Protein AF-A0ABC8T0X4-F1 (afdb_monomer_lite)

pLDDT: mean 75.15, std 13.26, range [38.41, 95.69]

Organism: NCBI:txid185542

InterPro domains:
  IPR003864 CSC1/OSCA1-like, 7TM region [PF02714] (126-355)
  IPR027815 CSC1/OSCA1-like, cytosolic domain [PF14703] (16-113)
  IPR045122 Calcium permeable stress-gated cation channel 1-like [PTHR13018] (7-356)

Sequence (365 aa):
MCCFLQNDADKLYTRLVHLKSTNHTQQRFGRVGFLGLCGRKVDLVEHYGKKLEDLEDNVRLEQSSIAGKEVSAAFVSFKSRFGAAIALHFQQGVNPTEWVIEPAPEPHDVYWTFFSASFMKRWICSLVVIVACMGLTLLFFIPVVIVQGLTHLDQLEIWFPFLKGILNIAVVSQVITGYFPSLILQTFLYFVPPIMIILSSIQGYIAQSQITKSACIKVLWFTVWNIFFANVLSGSALYRVNVFLEPKKIPGVLALAVPGQASFFISYVVTSGWTSSASGLLQMGPLTCNFIKTTFSRKFDADFEVPSIPYHGEIPRILLFGLLGITYFFLAPMILPFLLVYYCLGYIVYRNQAYSYLELNWANF

Foldseek 3Di:
DVVVLVVVLVVLVVVLVVLVVPPDPVSQWFAPDDPRPDHDTDRSNVVSVVVNVVSVVVVVVVVVVCVPPDALADDDDDPDPVVLVVVQPDDPDPDNQHPNDDPDDDPVFFDPPLRRPHPVQLVVLQVVLVVVLVVLLVVLLVLLLVLLQLVVVVNVCVVCVPCVVVCVPVVSVCCVSPPVSVVVNVVSLVVQLVVLLVSLSSSRDGGSVNSLVSSLVSNLVSCCSRVPVSQLCSVQCVPCVPCVVPPVCVVVSSVVSNLVCLVVVLVCLQPVLVVVLVCLLVVVPVVVVVVVCVVSPVDDPPPPPPPDDSCSPVVSVLVVLVVVCVVCVVRPVVSVVSSVVSVVSNVVSVVVSVVVVVVVVVVVD

Radius of gyration: 26.6 Å; chains: 1; bounding box: 71×51×67 Å

Structure (mmCIF, N/CA/C/O backbone):
data_AF-A0ABC8T0X4-F1
#
_entry.id   AF-A0ABC8T0X4-F1
#
loop_
_atom_site.group_PDB
_atom_site.id
_atom_site.type_symbol
_atom_site.label_atom_id
_atom_site.label_alt_id
_atom_site.label_comp_id
_atom_site.label_asym_id
_atom_site.label_entity_id
_atom_site.label_seq_id
_atom_site.pdbx_PDB_ins_code
_atom_site.Cartn_x
_atom_site.Cartn_y
_atom_site.Cartn_z
_atom_site.occupancy
_atom_site.B_iso_or_equiv
_atom_site.auth_seq_id
_atom_site.auth_comp_id
_atom_site.auth_asym_id
_atom_site.auth_atom_id
_atom_site.pdbx_PDB_model_num
ATOM 1 N N . MET A 1 1 ? -5.734 5.689 23.468 1.00 38.41 1 MET A N 1
ATOM 2 C CA . MET A 1 1 ? -4.653 5.482 24.450 1.00 38.41 1 MET A CA 1
ATOM 3 C C . MET A 1 1 ? -4.720 4.064 25.008 1.00 38.41 1 MET A C 1
ATOM 5 O O . MET A 1 1 ? -3.774 3.324 24.786 1.00 38.41 1 MET A O 1
ATOM 9 N N . CYS A 1 2 ? -5.866 3.627 25.550 1.00 44.31 2 CYS A N 1
ATOM 10 C CA . CYS A 1 2 ? -6.054 2.275 26.107 1.00 44.31 2 CYS A CA 1
ATOM 11 C C . CYS A 1 2 ? -5.631 1.101 25.201 1.00 44.31 2 CYS A C 1
ATOM 13 O O . CYS A 1 2 ? -4.936 0.218 25.678 1.00 44.31 2 CYS A O 1
ATOM 15 N N . CYS A 1 3 ? -5.942 1.088 23.896 1.00 44.28 3 CYS A N 1
ATOM 16 C CA . CYS A 1 3 ? -5.519 -0.033 23.032 1.00 44.28 3 CYS A CA 1
ATOM 17 C C . CYS A 1 3 ? -4.009 -0.113 22.770 1.00 44.28 3 CYS A C 1
ATOM 19 O O . CYS A 1 3 ? -3.488 -1.208 22.596 1.00 44.28 3 CYS A O 1
ATOM 21 N N . PHE A 1 4 ? -3.297 1.020 22.756 1.00 51.44 4 PHE A N 1
ATOM 22 C CA . PHE A 1 4 ? -1.832 0.995 22.664 1.00 51.44 4 PHE A CA 1
ATOM 23 C C . PHE A 1 4 ? -1.228 0.424 23.949 1.00 51.44 4 PHE A C 1
ATOM 25 O O . PHE A 1 4 ? -0.343 -0.422 23.875 1.00 51.44 4 PHE A O 1
ATOM 32 N N . LEU A 1 5 ? -1.773 0.818 25.106 1.00 56.97 5 LEU A N 1
ATOM 33 C CA . LEU A 1 5 ? -1.381 0.268 26.405 1.00 56.97 5 LEU A CA 1
ATOM 34 C C . LEU A 1 5 ? -1.692 -1.233 26.494 1.00 56.97 5 LEU A C 1
ATOM 36 O O . LEU A 1 5 ? -0.880 -1.981 27.017 1.00 56.97 5 LEU A O 1
ATOM 40 N N . GLN A 1 6 ? -2.811 -1.693 25.929 1.00 60.41 6 GLN A N 1
ATOM 41 C CA . GLN A 1 6 ? -3.201 -3.105 25.945 1.00 60.41 6 GLN A CA 1
ATOM 42 C C . GLN A 1 6 ? -2.320 -3.979 25.036 1.00 60.41 6 GLN A C 1
ATOM 44 O O . GLN A 1 6 ? -1.909 -5.053 25.460 1.00 60.41 6 GLN A O 1
ATOM 49 N N . ASN A 1 7 ? -1.949 -3.506 23.840 1.00 63.12 7 ASN A N 1
ATOM 50 C CA . ASN A 1 7 ? -0.986 -4.210 22.980 1.00 63.12 7 ASN A CA 1
ATOM 51 C C . ASN A 1 7 ? 0.421 -4.262 23.595 1.00 63.12 7 ASN A C 1
ATOM 53 O O . ASN A 1 7 ? 1.115 -5.274 23.487 1.00 63.12 7 ASN A O 1
ATOM 57 N N . ASP A 1 8 ? 0.861 -3.177 24.238 1.00 65.00 8 ASP A N 1
ATOM 58 C CA . ASP A 1 8 ? 2.139 -3.169 24.951 1.00 65.00 8 ASP A CA 1
ATOM 59 C C . ASP A 1 8 ? 2.098 -4.084 26.184 1.00 65.00 8 ASP A C 1
ATOM 61 O O . ASP A 1 8 ? 3.076 -4.791 26.436 1.00 65.00 8 ASP A O 1
ATOM 65 N N . ALA A 1 9 ? 0.973 -4.133 26.908 1.00 66.50 9 ALA A N 1
ATOM 66 C CA . ALA A 1 9 ? 0.756 -5.045 28.030 1.00 66.50 9 ALA A CA 1
ATOM 67 C C . ALA A 1 9 ? 0.842 -6.508 27.589 1.00 66.50 9 ALA A C 1
ATOM 69 O O . ALA A 1 9 ? 1.569 -7.281 28.206 1.00 66.50 9 ALA A O 1
ATOM 70 N N . ASP A 1 10 ? 0.168 -6.870 26.498 1.00 69.25 10 ASP A N 1
ATOM 71 C CA . ASP A 1 10 ? 0.143 -8.237 25.975 1.00 69.25 10 ASP A CA 1
ATOM 72 C C . ASP A 1 10 ? 1.542 -8.682 25.521 1.00 69.25 10 ASP A C 1
ATOM 74 O O . ASP A 1 10 ? 2.066 -9.719 25.925 1.00 69.25 10 ASP A O 1
ATOM 78 N N . LYS A 1 11 ? 2.260 -7.807 24.809 1.00 71.94 11 LYS A N 1
ATOM 79 C CA . LYS A 1 11 ? 3.652 -8.053 24.409 1.00 71.94 11 LYS A CA 1
ATOM 80 C C . LYS A 1 11 ? 4.604 -8.206 25.600 1.00 71.94 11 LYS A C 1
ATOM 82 O O . LYS A 1 11 ? 5.565 -8.980 25.528 1.00 71.94 11 LYS A O 1
ATOM 87 N N . LEU A 1 12 ? 4.394 -7.439 26.670 1.00 72.12 12 LEU A N 1
ATOM 88 C CA . LEU A 1 12 ? 5.167 -7.545 27.910 1.00 72.12 12 LEU A CA 1
ATOM 89 C C . LEU A 1 12 ? 4.813 -8.825 28.675 1.00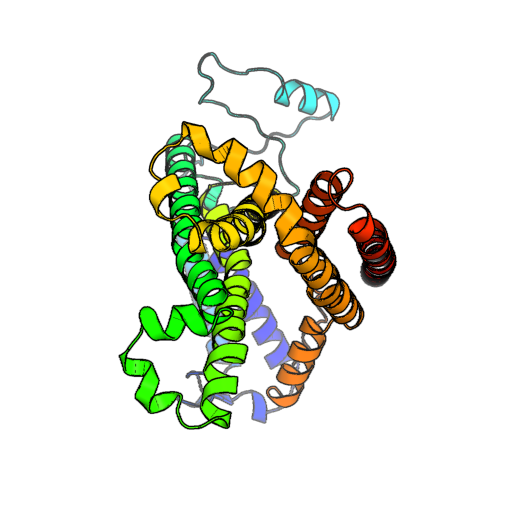 72.12 12 LEU A C 1
ATOM 91 O O . LEU A 1 12 ? 5.722 -9.505 29.152 1.00 72.12 12 LEU A O 1
ATOM 95 N N . TYR A 1 13 ? 3.532 -9.182 28.729 1.00 73.12 13 TYR A N 1
ATOM 96 C CA . TYR A 1 13 ? 3.021 -10.389 29.364 1.00 73.12 13 TYR A CA 1
ATOM 97 C C . TYR A 1 13 ? 3.567 -11.651 28.694 1.00 73.12 13 TYR A C 1
ATOM 99 O O . TYR A 1 13 ? 4.178 -12.476 29.370 1.00 73.12 13 TYR A O 1
ATOM 107 N N . THR A 1 14 ? 3.482 -11.761 27.366 1.00 72.69 14 THR A N 1
ATOM 108 C CA . THR A 1 14 ? 4.016 -12.905 26.607 1.00 72.69 14 THR A CA 1
ATOM 109 C C . THR A 1 14 ? 5.519 -13.075 26.825 1.00 72.69 14 THR A C 1
ATOM 111 O O . THR A 1 14 ? 6.011 -14.185 27.040 1.00 72.69 14 THR A O 1
ATOM 114 N N . ARG A 1 15 ? 6.273 -11.967 26.869 1.00 70.81 15 ARG A N 1
ATOM 115 C CA . ARG A 1 15 ? 7.706 -12.000 27.213 1.00 70.81 15 ARG A CA 1
ATOM 116 C C . ARG A 1 15 ? 7.953 -12.475 28.642 1.00 70.81 15 ARG A C 1
ATOM 118 O O . ARG A 1 15 ? 8.897 -13.228 28.866 1.00 70.81 15 ARG A O 1
ATOM 125 N N . LEU A 1 16 ? 7.135 -12.046 29.598 1.00 72.00 16 LEU A N 1
ATOM 126 C CA . LEU A 1 16 ? 7.251 -12.432 31.004 1.00 72.00 16 LEU A CA 1
ATOM 127 C C . LEU A 1 16 ? 6.929 -13.922 31.189 1.00 72.00 16 LEU A C 1
ATOM 129 O O . LEU A 1 16 ? 7.702 -14.635 31.828 1.00 72.00 16 LEU A O 1
ATOM 133 N N . VAL A 1 17 ? 5.853 -14.414 30.569 1.00 74.50 17 VAL A N 1
ATOM 134 C CA . VAL A 1 17 ? 5.470 -15.835 30.570 1.00 74.50 17 VAL A CA 1
ATOM 135 C C . VAL A 1 17 ? 6.587 -16.700 29.985 1.00 74.50 17 VAL A C 1
ATOM 137 O O . VAL A 1 17 ? 6.985 -17.675 30.619 1.00 74.50 17 VAL A O 1
ATOM 140 N N . HIS A 1 18 ? 7.172 -16.307 28.849 1.00 67.44 18 HIS A N 1
ATOM 141 C CA . HIS A 1 18 ? 8.290 -17.034 28.238 1.00 67.44 18 HIS A CA 1
ATOM 142 C C . HIS A 1 18 ? 9.556 -17.026 29.119 1.00 67.44 18 HIS A C 1
ATOM 144 O O . HIS A 1 18 ? 10.257 -18.035 29.242 1.00 67.44 18 HIS A O 1
ATOM 150 N N . LEU A 1 19 ? 9.878 -15.896 29.757 1.00 67.69 19 LEU A N 1
ATOM 151 C CA . LEU A 1 19 ? 11.009 -15.807 30.691 1.00 67.69 19 LEU A CA 1
ATOM 152 C C . LEU A 1 19 ? 10.791 -16.654 31.952 1.00 67.69 19 LEU A C 1
ATOM 154 O O . LEU A 1 19 ? 11.759 -17.149 32.525 1.00 67.69 19 LEU A O 1
ATOM 158 N N . LYS A 1 20 ? 9.535 -16.838 32.375 1.00 69.38 20 LYS A N 1
ATOM 159 C CA . LYS A 1 20 ? 9.161 -17.660 33.531 1.00 69.38 20 LYS A CA 1
ATOM 160 C C . LYS A 1 20 ? 9.089 -19.154 33.198 1.00 69.38 20 LYS A C 1
ATOM 162 O O . LYS A 1 20 ? 9.391 -19.966 34.066 1.00 69.38 20 LYS A O 1
ATOM 167 N N . SER A 1 21 ? 8.718 -19.524 31.968 1.00 65.31 21 SER A N 1
ATOM 168 C CA . SER A 1 21 ? 8.689 -20.923 31.512 1.00 65.31 21 SER A CA 1
ATOM 169 C C . SER A 1 21 ? 10.091 -21.474 31.225 1.00 65.31 21 SER A C 1
ATOM 171 O O . SER A 1 21 ? 10.355 -22.661 31.428 1.00 65.31 21 SER A O 1
ATOM 173 N N . THR A 1 22 ? 11.024 -20.614 30.810 1.00 59.88 22 THR A N 1
ATOM 174 C CA . THR A 1 22 ? 12.403 -21.008 30.511 1.00 59.88 22 THR A CA 1
ATOM 175 C C . THR A 1 22 ? 13.253 -20.992 31.788 1.00 59.88 22 THR A C 1
ATOM 177 O O . THR A 1 22 ? 13.888 -19.998 32.125 1.00 59.88 22 THR A O 1
ATOM 180 N N . ASN A 1 23 ? 13.290 -22.116 32.511 1.00 51.47 23 ASN A N 1
ATOM 181 C CA . ASN A 1 23 ? 13.956 -22.308 33.817 1.00 51.47 23 ASN A CA 1
ATOM 182 C C . ASN A 1 23 ? 15.506 -22.157 33.848 1.00 51.47 23 ASN A C 1
ATOM 184 O O . ASN A 1 23 ? 16.160 -22.634 34.777 1.00 51.47 23 ASN A O 1
ATOM 188 N N . HIS A 1 24 ? 16.141 -21.497 32.873 1.00 54.81 24 HIS A N 1
ATOM 189 C CA . HIS A 1 24 ? 17.593 -21.287 32.870 1.00 54.81 24 HIS A CA 1
ATOM 190 C C . HIS A 1 24 ? 17.987 -19.967 33.558 1.00 54.81 24 HIS A C 1
ATOM 192 O O . HIS A 1 24 ? 17.766 -18.872 33.042 1.00 54.81 24 HIS A O 1
ATOM 198 N N . THR A 1 25 ? 18.695 -20.073 34.689 1.00 53.38 25 THR A N 1
ATOM 199 C CA . THR A 1 25 ? 19.270 -18.965 35.488 1.00 53.38 25 THR A CA 1
ATOM 200 C C . THR A 1 25 ? 20.110 -17.963 34.685 1.00 53.38 25 THR A C 1
ATOM 202 O O . THR A 1 25 ? 20.260 -16.814 35.099 1.00 53.38 25 THR A O 1
ATOM 205 N N . GLN A 1 26 ? 20.632 -18.361 33.522 1.00 54.56 26 GLN A N 1
ATOM 206 C CA . GLN A 1 26 ? 21.469 -17.522 32.664 1.00 54.56 26 GLN A CA 1
ATOM 207 C C . GLN A 1 26 ? 20.673 -16.511 31.814 1.00 54.56 26 GLN A C 1
ATOM 209 O O . GLN A 1 26 ? 21.222 -15.468 31.471 1.00 54.56 26 GLN A O 1
ATOM 214 N N . GLN A 1 27 ? 19.391 -16.771 31.517 1.00 57.16 27 GLN A N 1
ATOM 215 C CA . GLN A 1 27 ? 18.511 -15.853 30.766 1.00 57.16 27 GLN A CA 1
ATOM 216 C C . GLN A 1 27 ? 17.757 -14.855 31.657 1.00 57.16 27 GLN A C 1
ATOM 218 O O . GLN A 1 27 ? 17.251 -13.852 31.162 1.00 57.16 27 GLN A O 1
ATOM 223 N N . ARG A 1 28 ? 17.718 -15.094 32.972 1.00 59.91 28 ARG A N 1
ATOM 224 C CA . ARG A 1 28 ? 17.009 -14.250 33.946 1.00 59.91 28 ARG A CA 1
ATOM 225 C C . ARG A 1 28 ? 17.619 -12.850 34.093 1.00 59.91 28 ARG A C 1
ATOM 227 O O . ARG A 1 28 ? 16.914 -11.891 34.389 1.00 59.91 28 ARG A O 1
ATOM 234 N N . PHE A 1 29 ? 18.920 -12.717 33.833 1.00 61.31 29 PHE A N 1
ATOM 235 C CA . PHE A 1 29 ? 19.645 -11.455 33.959 1.00 61.31 29 PHE A CA 1
ATOM 236 C C . PHE A 1 29 ? 20.069 -10.903 32.594 1.00 61.31 29 PHE A C 1
ATOM 238 O O . PHE A 1 29 ? 20.982 -11.436 31.962 1.00 61.31 29 PHE A O 1
ATOM 245 N N . GLY A 1 30 ? 19.464 -9.790 32.179 1.00 64.25 30 GLY A N 1
ATOM 246 C CA . GLY A 1 30 ? 19.754 -9.098 30.918 1.00 64.25 30 GLY A CA 1
ATOM 247 C C . GLY A 1 30 ? 20.186 -7.648 31.127 1.00 64.25 30 GLY A C 1
ATOM 248 O O . GLY A 1 30 ? 20.098 -7.114 32.233 1.00 64.25 30 GLY A O 1
ATOM 249 N N . ARG A 1 31 ? 20.681 -6.997 30.069 1.00 67.94 31 ARG A N 1
ATOM 250 C CA . ARG A 1 31 ? 20.988 -5.557 30.076 1.00 67.94 31 ARG A CA 1
ATOM 251 C C . ARG A 1 31 ? 19.887 -4.783 29.350 1.00 67.94 31 ARG A C 1
ATOM 253 O O . ARG A 1 31 ? 19.405 -5.231 28.318 1.00 67.94 31 ARG A O 1
ATOM 260 N N . VAL A 1 32 ? 19.506 -3.623 29.884 1.00 61.72 32 VAL A N 1
ATOM 261 C CA . VAL A 1 32 ? 18.318 -2.853 29.438 1.00 61.72 32 VAL A CA 1
ATOM 262 C C . VAL A 1 32 ? 18.576 -1.955 28.212 1.00 61.72 32 VAL A C 1
ATOM 264 O O . VAL A 1 32 ? 17.651 -1.353 27.678 1.00 61.72 32 VAL A O 1
ATOM 267 N N . GLY A 1 33 ? 19.820 -1.807 27.756 1.00 58.41 33 GLY A N 1
ATOM 268 C CA . GLY A 1 33 ? 20.164 -0.903 26.652 1.00 58.41 33 GLY A CA 1
ATOM 269 C C . GLY A 1 33 ? 19.933 -1.484 25.257 1.00 58.41 33 GLY A C 1
ATOM 270 O O . GLY A 1 33 ? 19.384 -2.571 25.079 1.00 58.41 33 GLY A O 1
ATOM 271 N N . PHE A 1 34 ? 20.371 -0.729 24.246 1.00 40.53 34 PHE A N 1
ATOM 272 C CA . PHE A 1 34 ? 20.155 -1.024 22.827 1.00 40.53 34 PHE A CA 1
ATOM 273 C C . PHE A 1 34 ? 20.571 -2.463 22.467 1.00 40.53 34 PHE A C 1
ATOM 275 O O . PHE A 1 34 ? 21.710 -2.867 22.717 1.00 40.53 34 PHE A O 1
ATOM 282 N N . LEU A 1 35 ? 19.621 -3.243 21.932 1.00 51.97 35 LEU A N 1
ATOM 283 C CA . LEU A 1 35 ? 19.768 -4.668 21.584 1.00 51.97 35 LEU A CA 1
ATOM 284 C C . LEU A 1 35 ? 20.273 -5.595 22.717 1.00 51.97 35 LEU A C 1
ATOM 286 O O . LEU A 1 35 ? 20.768 -6.684 22.446 1.00 51.97 35 LEU A O 1
ATOM 290 N N . GLY A 1 36 ? 20.157 -5.199 23.989 1.00 56.00 36 GLY A N 1
ATOM 291 C CA . GLY A 1 36 ? 20.625 -6.009 25.123 1.00 56.00 36 GLY A CA 1
ATOM 292 C C . GLY A 1 36 ? 22.149 -6.023 25.316 1.00 56.00 36 GLY A C 1
ATOM 293 O O . GLY A 1 36 ? 22.659 -6.772 26.148 1.00 56.00 36 GLY A O 1
ATOM 294 N N . LEU A 1 37 ? 22.888 -5.186 24.578 1.00 53.16 37 LEU A N 1
ATOM 295 C CA . LEU A 1 37 ? 24.357 -5.156 24.588 1.00 53.16 37 LEU A CA 1
ATOM 296 C C . LEU A 1 37 ? 24.929 -4.164 25.617 1.00 53.16 37 LEU A C 1
ATOM 298 O O . LEU A 1 37 ? 25.998 -4.390 26.192 1.00 53.16 37 LEU A O 1
ATOM 302 N N . CYS A 1 38 ? 24.201 -3.087 25.917 1.00 50.41 38 CYS A N 1
ATOM 303 C CA . CYS A 1 38 ? 24.664 -2.003 26.787 1.00 50.41 38 CYS A CA 1
ATOM 304 C C . CYS A 1 38 ? 23.743 -1.815 28.007 1.00 50.41 38 CYS A C 1
ATOM 306 O O . CYS A 1 38 ? 22.564 -2.136 27.935 1.00 50.41 38 CYS A O 1
ATOM 308 N N . GLY A 1 39 ? 24.249 -1.306 29.135 1.00 65.94 39 GLY A N 1
ATOM 309 C CA . GLY A 1 39 ? 23.437 -0.957 30.317 1.00 65.94 39 GLY A CA 1
ATOM 310 C C . GLY A 1 39 ? 23.568 -1.881 31.538 1.00 65.94 39 GLY A C 1
ATOM 311 O O . GLY A 1 39 ? 24.311 -2.865 31.528 1.00 65.94 39 GLY A O 1
ATOM 312 N N . ARG A 1 40 ? 22.857 -1.530 32.623 1.00 66.06 40 ARG A N 1
ATOM 313 C CA . ARG A 1 40 ? 22.872 -2.276 33.897 1.00 66.06 40 ARG A CA 1
ATOM 314 C C . ARG A 1 40 ? 22.272 -3.668 33.720 1.00 66.06 40 ARG A C 1
ATOM 316 O O . ARG A 1 40 ? 21.256 -3.822 33.047 1.00 66.06 40 ARG A O 1
ATOM 323 N N . LYS A 1 41 ? 22.907 -4.659 34.349 1.00 66.25 41 LYS A N 1
ATOM 324 C CA . LYS A 1 41 ? 22.399 -6.028 34.444 1.00 66.25 41 LYS A CA 1
ATOM 325 C C . LYS A 1 41 ? 21.266 -6.031 35.473 1.00 66.25 41 LYS A C 1
ATOM 327 O O . LYS A 1 41 ? 21.515 -5.716 36.632 1.00 66.25 41 LYS A O 1
ATOM 332 N N . VAL A 1 42 ? 20.047 -6.316 35.038 1.00 75.25 42 VAL A N 1
ATOM 333 C CA . VAL A 1 42 ? 18.847 -6.346 35.887 1.00 75.25 42 VAL A CA 1
ATOM 334 C C . VAL A 1 42 ? 18.161 -7.700 35.755 1.00 75.25 42 VAL A C 1
ATOM 336 O O . VAL A 1 42 ? 18.318 -8.367 34.727 1.00 75.25 42 VAL A O 1
ATOM 339 N N . ASP A 1 43 ? 17.426 -8.113 36.789 1.00 79.25 43 ASP A N 1
ATOM 340 C CA . ASP A 1 43 ? 16.490 -9.231 36.651 1.00 79.25 43 ASP A CA 1
ATOM 341 C C . ASP A 1 43 ? 15.374 -8.782 35.696 1.00 79.25 43 ASP A C 1
ATOM 343 O O . ASP A 1 43 ? 14.651 -7.818 35.959 1.00 79.25 43 ASP A O 1
ATOM 347 N N . LEU A 1 44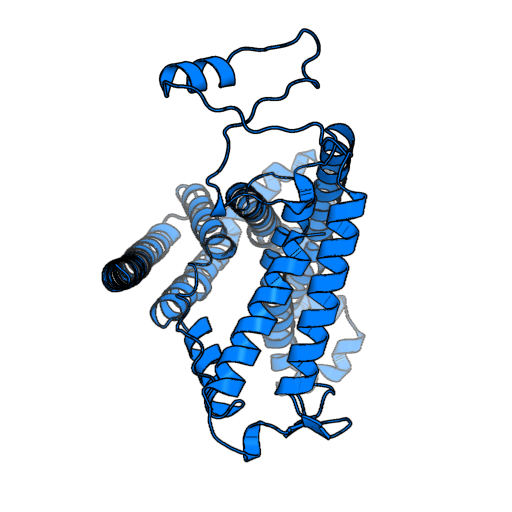 ? 15.296 -9.434 34.536 1.00 72.94 44 LEU A N 1
ATOM 348 C CA . LEU A 1 44 ? 14.322 -9.104 33.502 1.00 72.94 44 LEU A CA 1
ATOM 349 C C . LEU A 1 44 ? 12.899 -9.414 33.969 1.00 72.94 44 LEU A C 1
ATOM 351 O O . LEU A 1 44 ? 11.981 -8.692 33.592 1.00 72.94 44 LEU A O 1
ATOM 355 N N . VAL A 1 45 ? 12.712 -10.444 34.800 1.00 77.25 45 VAL A N 1
ATOM 356 C CA . VAL A 1 45 ? 11.388 -10.836 35.301 1.00 77.25 45 VAL A CA 1
ATOM 357 C C . VAL A 1 45 ? 10.838 -9.752 36.217 1.00 77.25 45 VAL A C 1
ATOM 359 O O . VAL A 1 45 ? 9.691 -9.347 36.068 1.00 77.25 45 VAL A O 1
ATOM 362 N N . GLU A 1 46 ? 11.671 -9.230 37.114 1.00 81.38 46 GLU A N 1
ATOM 363 C CA . GLU A 1 46 ? 11.269 -8.172 38.039 1.00 81.38 46 GLU A CA 1
ATOM 364 C C . GLU A 1 46 ? 11.120 -6.822 37.330 1.00 81.38 46 GLU A C 1
ATOM 366 O O . GLU A 1 46 ? 10.176 -6.083 37.594 1.00 81.38 46 GLU A O 1
ATOM 371 N N . HIS A 1 47 ? 11.983 -6.521 36.352 1.00 80.94 47 HIS A N 1
ATOM 372 C CA . HIS A 1 47 ? 11.850 -5.310 35.543 1.00 80.94 47 HIS A CA 1
ATOM 373 C C . HIS A 1 47 ? 10.568 -5.303 34.697 1.00 80.94 47 HIS A C 1
ATOM 375 O O . HIS A 1 47 ? 9.865 -4.293 34.665 1.00 80.94 47 HIS A O 1
ATOM 381 N N . TYR A 1 48 ? 10.255 -6.410 34.014 1.00 78.94 48 TYR A N 1
ATOM 382 C CA . TYR A 1 48 ? 9.023 -6.524 33.232 1.00 78.94 48 TYR A CA 1
ATOM 383 C C . TYR A 1 48 ? 7.785 -6.632 34.122 1.00 78.94 48 TYR A C 1
ATOM 385 O O . TYR A 1 48 ? 6.774 -6.030 33.780 1.00 78.94 48 TYR A O 1
ATOM 393 N N . GLY A 1 49 ? 7.873 -7.322 35.265 1.00 81.94 49 GLY A N 1
ATOM 394 C CA . GLY A 1 49 ? 6.803 -7.384 36.261 1.00 81.94 49 GLY A CA 1
ATOM 395 C C . GLY A 1 49 ? 6.450 -6.002 36.804 1.00 81.94 49 GLY A C 1
ATOM 396 O O . GLY A 1 49 ? 5.298 -5.596 36.721 1.00 81.94 49 GLY A O 1
ATOM 397 N N . LYS A 1 50 ? 7.453 -5.226 37.228 1.00 86.06 50 LYS A N 1
ATOM 398 C CA . LYS A 1 50 ? 7.249 -3.848 37.687 1.00 86.06 50 LYS A CA 1
ATOM 399 C C . LYS A 1 50 ? 6.677 -2.947 36.594 1.00 86.06 50 LYS A C 1
ATOM 401 O O . LYS A 1 50 ? 5.777 -2.162 36.848 1.00 86.06 50 LYS A O 1
ATOM 406 N N . LYS A 1 51 ? 7.164 -3.076 35.357 1.00 84.06 51 LYS A N 1
ATOM 407 C CA . LYS A 1 51 ? 6.637 -2.298 34.228 1.00 84.06 51 LYS A CA 1
ATOM 408 C C . LYS A 1 51 ? 5.185 -2.660 33.896 1.00 84.06 51 LYS A C 1
ATOM 410 O O . LYS A 1 51 ? 4.461 -1.807 33.394 1.00 84.06 51 LYS A O 1
ATOM 415 N N . LEU A 1 52 ? 4.783 -3.910 34.131 1.00 84.00 52 LEU A N 1
ATOM 416 C CA . LEU A 1 52 ? 3.404 -4.362 33.969 1.00 84.00 52 LEU A CA 1
ATOM 417 C C . LEU A 1 52 ? 2.507 -3.804 35.081 1.00 84.00 52 LEU A C 1
ATOM 419 O O . LEU A 1 52 ? 1.419 -3.333 34.780 1.00 84.00 52 LEU A O 1
ATOM 423 N N . GLU A 1 53 ? 2.989 -3.785 36.324 1.00 86.50 53 GLU A N 1
ATOM 424 C CA . GLU A 1 53 ? 2.300 -3.177 37.471 1.00 86.50 53 GLU A CA 1
ATOM 425 C C . GLU A 1 53 ? 2.128 -1.659 37.284 1.00 86.50 53 GLU A C 1
ATOM 427 O O . GLU A 1 53 ? 1.010 -1.155 37.350 1.00 86.50 53 GLU A O 1
ATOM 432 N N . ASP A 1 54 ? 3.193 -0.946 36.890 1.00 87.25 54 ASP A N 1
ATOM 433 C CA . ASP A 1 54 ? 3.136 0.481 36.538 1.00 87.25 54 ASP A CA 1
ATOM 434 C C . ASP A 1 54 ? 2.106 0.746 35.415 1.00 87.25 54 ASP A C 1
ATOM 436 O O . ASP A 1 54 ? 1.456 1.794 35.365 1.00 87.25 54 ASP A O 1
ATOM 440 N N . LEU A 1 55 ? 1.967 -0.186 34.466 1.00 83.62 55 LEU A N 1
ATOM 441 C CA . LEU A 1 55 ? 1.015 -0.083 33.362 1.00 83.62 55 LEU A CA 1
ATOM 442 C C . LEU A 1 55 ? -0.424 -0.342 33.827 1.00 83.62 55 LEU A C 1
ATOM 444 O O . LEU A 1 55 ? -1.329 0.381 33.411 1.00 83.62 55 LEU A O 1
ATOM 448 N N . GLU A 1 56 ? -0.634 -1.332 34.695 1.00 85.50 56 GLU A N 1
ATOM 449 C CA . GLU A 1 56 ? -1.928 -1.634 35.311 1.00 85.50 56 GLU A CA 1
ATOM 450 C C . GLU A 1 56 ? -2.431 -0.451 36.143 1.00 85.50 56 GLU A C 1
ATOM 452 O O . GLU A 1 56 ? -3.572 -0.016 35.969 1.00 85.50 56 GLU A O 1
ATOM 457 N N . ASP A 1 57 ? -1.568 0.137 36.971 1.00 86.69 57 ASP A N 1
ATOM 458 C CA . ASP A 1 57 ? -1.901 1.310 37.777 1.00 86.69 57 ASP A CA 1
ATOM 459 C C . ASP A 1 57 ? -2.282 2.509 36.902 1.00 86.69 57 ASP A C 1
ATOM 461 O O . ASP A 1 57 ? -3.301 3.161 37.148 1.00 86.69 57 ASP A O 1
ATOM 465 N N . ASN A 1 58 ? -1.540 2.761 35.819 1.00 85.56 58 ASN A N 1
ATOM 466 C CA . ASN A 1 58 ? -1.899 3.798 34.848 1.00 85.56 58 ASN A CA 1
ATOM 467 C C . ASN A 1 58 ? -3.272 3.543 34.203 1.00 85.56 58 ASN A C 1
ATOM 469 O O . ASN A 1 58 ? -4.052 4.481 34.033 1.00 85.56 58 ASN A O 1
ATOM 473 N N . VAL A 1 59 ? -3.601 2.289 33.872 1.00 82.12 59 VAL A N 1
ATOM 474 C CA . VAL A 1 59 ? -4.915 1.931 33.314 1.00 82.12 59 VAL A CA 1
ATOM 475 C C . VAL A 1 59 ? -6.031 2.151 34.336 1.00 82.12 59 VAL A C 1
ATOM 477 O O . VAL A 1 59 ? -7.069 2.707 33.976 1.00 82.12 59 VAL A O 1
ATOM 480 N N . ARG A 1 60 ? -5.832 1.777 35.606 1.00 82.31 60 ARG A N 1
ATOM 481 C CA . ARG A 1 60 ? -6.820 1.999 36.680 1.00 82.31 60 ARG A CA 1
ATOM 482 C C . ARG A 1 60 ? -7.051 3.490 36.928 1.00 82.31 60 ARG A C 1
ATOM 484 O O . ARG A 1 60 ? -8.199 3.917 37.076 1.00 82.31 60 ARG A O 1
ATOM 491 N N . LEU A 1 61 ? -5.983 4.291 36.910 1.00 83.19 61 LEU A N 1
ATOM 492 C CA . LEU A 1 61 ? -6.065 5.749 37.009 1.00 83.19 61 LEU A CA 1
ATOM 493 C C . LEU A 1 61 ? -6.849 6.343 35.831 1.00 83.19 61 LEU A C 1
ATOM 495 O O . LEU A 1 61 ? -7.799 7.096 36.057 1.00 83.19 61 LEU A O 1
ATOM 499 N N . GLU A 1 62 ? -6.535 5.963 34.588 1.00 79.69 62 GLU A N 1
ATOM 500 C CA . GLU A 1 62 ? -7.292 6.432 33.419 1.00 79.69 62 GLU A CA 1
ATOM 501 C C . GLU A 1 62 ? -8.759 5.982 33.458 1.00 79.69 62 GLU A C 1
ATOM 503 O O . GLU A 1 62 ? -9.642 6.795 33.201 1.00 79.69 62 GLU A O 1
ATOM 508 N N . GLN A 1 63 ? -9.058 4.738 33.846 1.00 78.06 63 GLN A N 1
ATOM 509 C CA . GLN A 1 63 ? -10.436 4.247 33.982 1.00 78.06 63 GLN A CA 1
ATOM 510 C C . GLN A 1 63 ? -11.247 5.068 34.990 1.00 78.06 63 GLN A C 1
ATOM 512 O O . GLN A 1 63 ? -12.386 5.434 34.702 1.00 78.06 63 GLN A O 1
ATOM 517 N N . SER A 1 64 ? -10.652 5.415 36.135 1.00 77.81 64 SER A N 1
ATOM 518 C CA . SER A 1 64 ? -11.307 6.268 37.135 1.00 77.81 64 SER A CA 1
ATOM 519 C C . SER A 1 64 ? -11.524 7.707 36.643 1.00 77.81 64 SER A C 1
ATOM 521 O O . SER A 1 64 ? -12.528 8.325 36.983 1.00 77.81 64 SER A O 1
ATOM 523 N N . SER A 1 65 ? -10.636 8.220 35.783 1.00 74.38 65 SER A N 1
ATOM 524 C CA . SER A 1 65 ? -10.769 9.536 35.140 1.00 74.38 65 SER A CA 1
ATOM 525 C C . SER A 1 65 ? -11.780 9.550 33.981 1.00 74.38 65 SER A C 1
ATOM 527 O O . SER A 1 65 ? -12.357 10.593 33.662 1.00 74.38 65 SER A O 1
ATOM 529 N N . ILE A 1 66 ? -11.985 8.404 33.326 1.00 69.81 66 ILE A N 1
ATOM 530 C CA . ILE A 1 66 ? -12.892 8.236 32.180 1.00 69.81 66 ILE A CA 1
ATOM 531 C C . ILE A 1 66 ? -14.327 7.931 32.631 1.00 69.81 66 ILE A C 1
ATOM 533 O O . ILE A 1 66 ? -15.252 8.149 31.848 1.00 69.81 66 ILE A O 1
ATOM 537 N N . ALA A 1 67 ? -14.539 7.493 33.877 1.00 60.06 67 ALA A N 1
ATOM 538 C CA . ALA A 1 67 ? -15.860 7.305 34.473 1.00 60.06 67 ALA A CA 1
ATOM 539 C C . ALA A 1 67 ? -16.661 8.628 34.461 1.00 60.06 67 ALA A C 1
ATOM 541 O O . ALA A 1 67 ? -16.566 9.443 35.373 1.00 60.06 67 ALA A O 1
ATOM 542 N N . GLY A 1 68 ? -17.414 8.864 33.381 1.00 60.41 68 GLY A N 1
ATOM 543 C CA . GLY A 1 68 ? -18.200 10.081 33.141 1.00 60.41 68 GLY A CA 1
ATOM 544 C C . GLY A 1 68 ? -17.952 10.782 31.796 1.00 60.41 68 GLY A C 1
ATOM 545 O O . GLY A 1 68 ? -18.696 11.696 31.454 1.00 60.41 68 GLY A O 1
ATOM 546 N N . LYS A 1 69 ? -16.948 10.380 31.003 1.00 71.94 69 LYS A N 1
ATOM 547 C CA . LYS A 1 69 ? -16.748 10.901 29.638 1.00 71.94 69 LYS A CA 1
ATOM 548 C C . LYS A 1 69 ? -17.466 10.017 28.624 1.00 71.94 69 LYS A C 1
ATOM 550 O O . LYS A 1 69 ? -16.927 9.009 28.174 1.00 71.94 69 LYS A O 1
ATOM 555 N N . GLU A 1 70 ? -18.678 10.412 28.254 1.00 73.75 70 GLU A N 1
ATOM 556 C CA . GLU A 1 70 ? -19.426 9.760 27.181 1.00 73.75 70 GLU A CA 1
ATOM 557 C C . GLU A 1 70 ? -18.809 10.087 25.817 1.00 73.75 70 GLU A C 1
ATOM 559 O O . GLU A 1 70 ? -18.496 11.237 25.499 1.00 73.75 70 GLU A O 1
ATOM 564 N N . VAL A 1 71 ? -18.609 9.054 25.001 1.00 76.50 71 VAL A N 1
ATOM 565 C CA . VAL A 1 71 ? -18.141 9.201 23.623 1.00 76.50 71 VAL A CA 1
ATOM 566 C C . VAL A 1 71 ? -19.359 9.333 22.715 1.00 76.50 71 VAL A C 1
ATOM 568 O O . VAL A 1 71 ? -20.300 8.555 22.826 1.00 76.50 71 VAL A O 1
ATOM 571 N N . SER A 1 72 ? -19.329 10.275 21.770 1.00 78.62 72 SER A N 1
ATOM 572 C CA . SER A 1 72 ? -20.399 10.503 20.783 1.00 78.62 72 SER A CA 1
ATOM 573 C C . SER A 1 72 ? -20.461 9.426 19.679 1.00 78.62 72 SER A C 1
ATOM 575 O O . SER A 1 72 ? -20.647 9.745 18.507 1.00 78.62 72 SER A O 1
ATOM 577 N N . ALA A 1 73 ? -20.242 8.157 20.028 1.00 84.50 73 ALA A N 1
ATOM 578 C CA . ALA A 1 73 ? -20.307 7.003 19.137 1.00 84.50 73 ALA A CA 1
ATOM 579 C C . ALA A 1 73 ? -20.754 5.767 19.932 1.00 84.50 73 ALA A C 1
ATOM 581 O O . ALA A 1 73 ? -20.284 5.545 21.047 1.00 84.50 73 ALA A O 1
ATOM 582 N N . ALA A 1 74 ? -21.637 4.955 19.351 1.00 87.62 74 ALA A N 1
ATOM 583 C CA . ALA A 1 74 ? -22.186 3.766 19.994 1.00 87.62 74 ALA A CA 1
ATOM 584 C C . ALA A 1 74 ? -22.404 2.638 18.980 1.00 87.62 74 ALA A C 1
ATOM 586 O O . ALA A 1 74 ? -22.656 2.884 17.800 1.00 87.62 74 ALA A O 1
ATOM 587 N N . PHE A 1 75 ? -22.347 1.397 19.460 1.00 90.44 75 PHE A N 1
ATOM 588 C CA . PHE A 1 75 ? -22.751 0.231 18.684 1.00 90.44 75 PHE A CA 1
ATOM 589 C C . PHE A 1 75 ? -24.233 -0.049 18.911 1.00 90.44 75 PHE A C 1
ATOM 591 O O . PHE A 1 75 ? -24.690 -0.138 20.050 1.00 90.44 75 PHE A O 1
ATOM 598 N N . VAL A 1 76 ? -24.980 -0.218 17.822 1.00 91.12 76 VAL A N 1
ATOM 599 C CA . VAL A 1 76 ? -26.411 -0.528 17.860 1.00 91.12 76 VAL A CA 1
ATOM 600 C C . VAL A 1 76 ? -26.619 -1.932 17.311 1.00 91.12 76 VAL A C 1
ATOM 602 O O . VAL A 1 76 ? -26.173 -2.250 16.211 1.00 91.12 76 VAL A O 1
ATOM 605 N N . SER A 1 77 ? -27.296 -2.778 18.083 1.00 92.62 77 SER A N 1
ATOM 606 C CA . SER A 1 77 ? -27.628 -4.147 17.686 1.00 92.62 77 SER A CA 1
ATOM 607 C C . SER A 1 77 ? -29.126 -4.286 17.446 1.00 92.62 77 SER A C 1
ATOM 609 O O . SER A 1 77 ? -29.942 -3.790 18.221 1.00 92.62 77 SER A O 1
ATOM 611 N N . PHE A 1 78 ? -29.490 -5.001 16.384 1.00 92.94 78 PHE A N 1
ATOM 612 C CA . PHE A 1 78 ? -30.879 -5.279 16.023 1.00 92.94 78 PHE A CA 1
ATOM 613 C C . PHE A 1 78 ? -31.177 -6.768 16.182 1.00 92.94 78 PHE A C 1
ATOM 615 O O . PHE A 1 78 ? -30.312 -7.612 15.962 1.00 92.94 78 PHE A O 1
ATOM 622 N N . LYS A 1 79 ? -32.434 -7.106 16.491 1.00 95.56 79 LYS A N 1
ATOM 623 C CA . LYS A 1 79 ? -32.881 -8.508 16.585 1.00 95.56 79 LYS A CA 1
ATOM 624 C C . LYS A 1 79 ? -32.819 -9.253 15.244 1.00 95.56 79 LYS A C 1
ATOM 626 O O . LYS A 1 79 ? -32.700 -10.471 15.232 1.00 95.56 79 LYS A O 1
ATOM 631 N N . SER A 1 80 ? -32.931 -8.539 14.121 1.00 95.69 80 SER A N 1
ATOM 632 C CA . SER A 1 80 ? -32.928 -9.107 12.768 1.00 95.69 80 SER A CA 1
ATOM 633 C C . SER A 1 80 ? -31.912 -8.399 11.875 1.00 95.69 80 SER A C 1
ATOM 635 O O . SER A 1 80 ? -31.802 -7.172 11.908 1.00 95.69 80 SER A O 1
ATOM 637 N N . ARG A 1 81 ? -31.229 -9.173 11.016 1.00 93.56 81 ARG A N 1
ATOM 638 C CA . ARG A 1 81 ? -30.300 -8.661 9.991 1.00 93.56 81 ARG A CA 1
ATOM 639 C C . ARG A 1 81 ? -30.988 -7.701 9.021 1.00 93.56 81 ARG A C 1
ATOM 641 O O . ARG A 1 81 ? -30.396 -6.706 8.621 1.00 93.56 81 ARG A O 1
ATOM 648 N N . PHE A 1 82 ? -32.248 -7.976 8.687 1.00 93.44 82 PHE A N 1
ATOM 649 C CA . PHE A 1 82 ? -33.041 -7.120 7.807 1.00 93.44 82 PHE A CA 1
ATOM 650 C C . PHE A 1 82 ? -33.302 -5.746 8.439 1.00 93.44 82 PHE A C 1
ATOM 652 O O . PHE A 1 82 ? -33.157 -4.726 7.775 1.00 93.44 82 PHE A O 1
ATOM 659 N N . GLY A 1 83 ? -33.595 -5.708 9.745 1.00 92.75 83 GLY A N 1
ATOM 660 C CA . GLY A 1 83 ? -33.779 -4.453 10.481 1.00 92.75 83 GLY A CA 1
ATOM 661 C C . GLY A 1 83 ? -32.507 -3.602 10.525 1.00 92.75 83 GLY A C 1
ATOM 662 O O . GLY A 1 83 ? -32.576 -2.395 10.316 1.00 92.75 83 GLY A O 1
ATOM 663 N N . ALA A 1 84 ? -31.345 -4.236 10.710 1.00 92.19 84 ALA A N 1
ATOM 664 C CA . ALA A 1 84 ? -30.056 -3.547 10.653 1.00 92.19 84 ALA A CA 1
ATOM 665 C C . ALA A 1 84 ? -29.757 -2.982 9.253 1.00 92.19 84 ALA A C 1
ATOM 667 O O . ALA A 1 84 ? -29.323 -1.840 9.132 1.00 92.19 84 ALA A O 1
ATOM 668 N N . ALA A 1 85 ? -30.026 -3.756 8.195 1.00 91.44 85 ALA A N 1
ATOM 669 C CA . ALA A 1 85 ? -29.825 -3.313 6.816 1.00 91.44 85 ALA A CA 1
ATOM 670 C C . ALA A 1 85 ? -30.715 -2.112 6.461 1.00 91.44 85 ALA A C 1
ATOM 672 O O . ALA A 1 85 ? -30.249 -1.166 5.836 1.00 91.44 85 ALA A O 1
ATOM 673 N N . ILE A 1 86 ? -31.973 -2.115 6.910 1.00 92.00 86 ILE A N 1
ATOM 674 C CA . ILE A 1 86 ? -32.873 -0.966 6.771 1.00 92.00 86 ILE A CA 1
ATOM 675 C C . ILE A 1 86 ? -32.277 0.255 7.479 1.00 92.00 86 ILE A C 1
ATOM 677 O O . ILE A 1 86 ? -32.106 1.294 6.850 1.00 92.00 86 ILE A O 1
ATOM 681 N N . ALA A 1 87 ? -31.904 0.128 8.754 1.00 89.75 87 ALA A N 1
ATOM 682 C CA . ALA A 1 87 ? -31.371 1.249 9.528 1.00 89.75 87 ALA A CA 1
ATOM 683 C C . ALA A 1 87 ? -30.109 1.875 8.906 1.00 89.75 87 ALA A C 1
ATOM 685 O O . ALA A 1 87 ? -29.928 3.081 8.997 1.00 89.75 87 ALA A O 1
ATOM 686 N N . LEU A 1 88 ? -29.268 1.084 8.230 1.00 88.44 88 LEU A N 1
ATOM 687 C CA . LEU A 1 88 ? -28.078 1.577 7.526 1.00 88.44 88 LEU A CA 1
ATOM 688 C C . LEU A 1 88 ? -28.394 2.444 6.300 1.00 88.44 88 LEU A C 1
ATOM 690 O O . LEU A 1 88 ? -27.587 3.290 5.925 1.00 88.44 88 LEU A O 1
ATOM 694 N N . HIS A 1 89 ? -29.532 2.212 5.646 1.00 85.75 89 HIS A N 1
ATOM 695 C CA . HIS A 1 89 ? -29.894 2.897 4.405 1.00 85.75 89 HIS A CA 1
ATOM 696 C C . HIS A 1 89 ? -30.858 4.071 4.609 1.00 85.75 89 HIS A C 1
ATOM 698 O O . HIS A 1 89 ? -31.019 4.885 3.700 1.00 85.75 89 HIS A O 1
ATOM 704 N N . PHE A 1 90 ? -31.490 4.182 5.778 1.00 84.88 90 PHE A N 1
ATOM 705 C CA . PHE A 1 90 ? -32.377 5.294 6.100 1.00 84.88 90 PHE A CA 1
ATOM 706 C C . PHE A 1 90 ? -31.606 6.484 6.680 1.00 84.88 90 PHE A C 1
ATOM 708 O O . PHE A 1 90 ? -30.808 6.348 7.604 1.00 84.88 90 PHE A O 1
ATOM 715 N N . GLN A 1 91 ? -31.881 7.681 6.158 1.00 78.25 91 GLN A N 1
ATOM 716 C CA . GLN A 1 91 ? -31.358 8.919 6.724 1.00 78.25 91 GLN A CA 1
ATOM 717 C C . GLN A 1 91 ? -32.113 9.246 8.020 1.00 78.25 91 GLN A C 1
ATOM 719 O O . GLN A 1 91 ? -33.305 9.543 7.994 1.00 78.25 91 GLN A O 1
ATOM 724 N N . GLN A 1 92 ? -31.410 9.187 9.152 1.00 77.25 92 GLN A N 1
ATOM 725 C CA . GLN A 1 92 ? -32.018 9.317 10.479 1.00 77.25 92 GLN A CA 1
ATOM 726 C C . GLN A 1 92 ? -32.301 10.775 10.890 1.00 77.25 92 GLN A C 1
ATOM 728 O O . GLN A 1 92 ? -33.155 11.015 11.741 1.00 77.25 92 GLN A O 1
ATOM 733 N N . GLY A 1 93 ? -31.596 11.752 10.305 1.00 78.25 93 GLY A N 1
ATOM 734 C CA . GLY A 1 93 ? -31.670 13.160 10.703 1.00 78.25 93 GLY A CA 1
ATOM 735 C C . GLY A 1 93 ? -31.700 14.147 9.534 1.00 78.25 93 GLY A C 1
ATOM 736 O O . GLY A 1 93 ? -31.254 13.850 8.426 1.00 78.25 93 GLY A O 1
ATOM 737 N N . VAL A 1 94 ? -32.210 15.355 9.807 1.00 81.06 94 VAL A N 1
ATOM 738 C CA . VAL A 1 94 ? -32.224 16.478 8.848 1.00 81.06 94 VAL A CA 1
ATOM 739 C C . VAL A 1 94 ? -30.798 16.925 8.517 1.00 81.06 94 VAL A C 1
ATOM 741 O O . VAL A 1 94 ? -30.502 17.234 7.365 1.00 81.06 94 VAL A O 1
ATOM 744 N N . ASN A 1 95 ? -29.907 16.923 9.515 1.00 82.12 95 ASN A N 1
ATOM 745 C CA . ASN A 1 95 ? -28.494 17.220 9.323 1.00 82.12 95 ASN A CA 1
ATOM 746 C C . ASN A 1 95 ? -27.725 15.941 8.928 1.00 82.12 95 ASN A C 1
ATOM 748 O O . ASN A 1 95 ? -27.619 15.035 9.755 1.00 82.12 95 ASN A O 1
ATOM 752 N N . PRO A 1 96 ? -27.149 15.854 7.714 1.00 77.62 96 PRO A N 1
ATOM 753 C CA . PRO A 1 96 ? -26.425 14.665 7.262 1.00 77.62 96 PRO A CA 1
ATOM 754 C C . PRO A 1 96 ? -25.079 14.441 7.974 1.00 77.62 96 PRO A C 1
ATOM 756 O O . PRO A 1 96 ? -24.477 13.384 7.802 1.00 77.62 96 PRO A O 1
ATOM 759 N N . THR A 1 97 ? -24.572 15.411 8.745 1.00 79.88 97 THR A N 1
ATOM 760 C CA . THR A 1 97 ? -23.313 15.258 9.501 1.00 79.88 97 THR A CA 1
ATOM 761 C C . THR A 1 97 ? -23.507 14.682 10.902 1.00 79.88 97 THR A C 1
ATOM 763 O O . THR A 1 97 ? -22.528 14.384 11.585 1.00 79.88 97 THR A O 1
ATOM 766 N N . GLU A 1 98 ? -24.752 14.558 11.352 1.00 81.06 98 GLU A N 1
ATOM 767 C CA . GLU A 1 98 ? -25.115 14.011 12.657 1.00 81.06 98 GLU A CA 1
ATOM 768 C C . GLU A 1 98 ? -25.733 12.622 12.484 1.00 81.06 98 GLU A C 1
ATOM 770 O O . GLU A 1 98 ? -26.358 12.341 11.465 1.00 81.06 98 GLU A O 1
ATOM 775 N N . TRP A 1 99 ? -25.556 11.747 13.481 1.00 82.69 99 TRP A N 1
ATOM 776 C CA . TRP A 1 99 ? -26.075 10.371 13.448 1.00 82.69 99 TRP A CA 1
ATOM 777 C C . TRP A 1 99 ? -25.634 9.578 12.209 1.00 82.69 99 TRP A C 1
ATOM 779 O O . TRP A 1 99 ? -26.423 8.855 11.607 1.00 82.69 99 TRP A O 1
ATOM 789 N N . VAL A 1 100 ? -24.361 9.713 11.825 1.00 83.94 100 VAL A N 1
ATOM 790 C CA . VAL A 1 100 ? -23.776 8.950 10.716 1.00 83.94 100 VAL A CA 1
ATOM 791 C C . VAL A 1 100 ? -23.721 7.471 11.099 1.00 83.94 100 VAL A C 1
ATOM 793 O O . VAL A 1 100 ? -23.060 7.101 12.071 1.00 83.94 100 VAL A O 1
ATOM 796 N N . ILE A 1 101 ? -24.422 6.633 10.335 1.00 87.56 101 ILE A N 1
ATOM 797 C CA . ILE A 1 101 ? -24.503 5.188 10.557 1.00 87.56 101 ILE A CA 1
ATOM 798 C C . ILE A 1 101 ? -23.574 4.491 9.562 1.00 87.56 101 ILE A C 1
ATOM 800 O O . ILE A 1 101 ? -23.682 4.681 8.353 1.00 87.56 101 ILE A O 1
ATOM 804 N N . GLU A 1 102 ? -22.671 3.661 10.074 1.00 86.94 102 GLU A N 1
ATOM 805 C CA . GLU A 1 102 ? -21.778 2.818 9.279 1.00 86.94 102 GLU A CA 1
ATOM 806 C C . GLU A 1 102 ? -21.938 1.354 9.716 1.00 86.94 102 GLU A C 1
ATOM 808 O O . GLU A 1 102 ? -22.269 1.092 10.879 1.00 86.94 102 GLU A O 1
ATOM 813 N N . PRO A 1 103 ? -21.725 0.376 8.815 1.00 88.81 103 PRO A N 1
ATOM 814 C CA . PRO A 1 103 ? -21.758 -1.028 9.197 1.00 88.81 103 PRO A CA 1
ATOM 815 C C . PRO A 1 103 ? -20.662 -1.301 10.230 1.00 88.81 103 PRO A C 1
ATOM 817 O O . PRO A 1 103 ? -19.484 -1.033 9.984 1.00 88.81 103 PRO A O 1
ATOM 820 N N . ALA A 1 104 ? -21.054 -1.836 11.386 1.00 89.12 104 ALA A N 1
ATOM 821 C CA . ALA A 1 104 ? -20.110 -2.168 12.442 1.00 89.12 104 ALA A CA 1
ATOM 822 C C . ALA A 1 104 ? -19.144 -3.269 11.957 1.00 89.12 104 ALA A C 1
ATOM 824 O O . ALA A 1 104 ? -19.612 -4.304 11.469 1.00 89.12 104 ALA A O 1
ATOM 825 N N . PRO A 1 105 ? -17.819 -3.064 12.067 1.00 88.38 105 PRO A N 1
ATOM 826 C CA . PRO A 1 105 ? -16.849 -4.096 11.735 1.00 88.38 105 PRO A CA 1
ATOM 827 C C . PRO A 1 105 ? -16.844 -5.201 12.797 1.00 88.38 105 PRO A C 1
ATOM 829 O O . PRO A 1 105 ? -17.410 -5.060 13.884 1.00 88.38 105 PRO A O 1
ATOM 832 N N . GLU A 1 106 ? -16.190 -6.312 12.473 1.00 87.00 106 GLU A N 1
ATOM 833 C CA . GLU A 1 106 ? -15.983 -7.410 13.414 1.00 87.00 106 GLU A CA 1
ATOM 834 C C . GLU A 1 106 ? -15.215 -6.924 14.659 1.00 87.00 106 GLU A C 1
ATOM 836 O O . GLU A 1 106 ? -14.324 -6.086 14.511 1.00 87.00 106 GLU A O 1
ATOM 841 N N . PRO A 1 107 ? -15.496 -7.429 15.880 1.00 84.94 107 PRO A N 1
ATOM 842 C CA . PRO A 1 107 ? -14.878 -6.920 17.110 1.00 84.94 107 PRO A CA 1
ATOM 843 C C . PRO A 1 107 ? -13.344 -6.886 17.094 1.00 84.94 107 PRO A C 1
ATOM 845 O O . PRO A 1 107 ? -12.745 -5.967 17.650 1.00 84.94 107 PRO A O 1
ATOM 848 N N . HIS A 1 108 ? -12.710 -7.854 16.426 1.00 81.81 108 HIS A N 1
ATOM 849 C CA . HIS A 1 108 ? -11.253 -7.923 16.271 1.00 81.81 108 HIS A CA 1
ATOM 850 C C . HIS A 1 108 ? -10.695 -6.949 15.218 1.00 81.81 108 HIS A C 1
ATOM 852 O O . HIS A 1 108 ? -9.513 -6.622 15.253 1.00 81.81 108 HIS A O 1
ATOM 858 N N . ASP A 1 109 ? -11.535 -6.461 14.303 1.00 86.75 109 ASP A N 1
ATOM 859 C CA . ASP A 1 109 ? -11.174 -5.531 13.226 1.00 86.75 109 ASP A CA 1
ATOM 860 C C . ASP A 1 109 ? -11.422 -4.056 13.612 1.00 86.75 109 ASP A C 1
ATOM 862 O O . ASP A 1 109 ? -11.105 -3.145 12.847 1.00 86.75 109 ASP A O 1
ATOM 866 N N . VAL A 1 110 ? -11.980 -3.784 14.800 1.00 87.69 110 VAL A N 1
ATOM 867 C CA . VAL A 1 110 ? -12.247 -2.415 15.271 1.00 87.69 110 VAL A CA 1
ATOM 868 C C . VAL A 1 110 ? -10.938 -1.686 15.595 1.00 87.69 110 VAL A C 1
ATOM 870 O O . VAL A 1 110 ? -10.172 -2.074 16.478 1.00 87.69 110 VAL A O 1
ATOM 873 N N . TYR A 1 111 ? -10.722 -0.546 14.942 1.00 85.56 111 TYR A N 1
ATOM 874 C CA . TYR A 1 111 ? -9.623 0.369 15.218 1.00 85.56 111 TYR A CA 1
ATOM 875 C C . TYR A 1 111 ? -10.040 1.470 16.205 1.00 85.56 111 TYR A C 1
ATOM 877 O O . TYR A 1 111 ? -10.581 2.523 15.856 1.00 85.56 111 TYR A O 1
ATOM 885 N N . TRP A 1 112 ? -9.753 1.235 17.482 1.00 81.69 112 TRP A N 1
ATOM 886 C CA . TRP A 1 112 ? -10.258 2.045 18.594 1.00 81.69 112 TRP A CA 1
ATOM 887 C C . TRP A 1 112 ? -9.702 3.471 18.684 1.00 81.69 112 TRP A C 1
ATOM 889 O O . TRP A 1 112 ? -10.331 4.342 19.284 1.00 81.69 112 TRP A O 1
ATOM 899 N N . THR A 1 113 ? -8.535 3.765 18.102 1.00 78.44 113 THR A N 1
ATOM 900 C CA . THR A 1 113 ? -7.868 5.062 18.324 1.00 78.44 113 THR A CA 1
ATOM 901 C C . THR A 1 113 ? -8.604 6.241 17.686 1.00 78.44 113 THR A C 1
ATOM 903 O O . THR A 1 113 ? -8.496 7.357 18.190 1.00 78.44 113 THR A O 1
ATOM 906 N N . PHE A 1 114 ? -9.356 6.012 16.604 1.00 74.75 114 PHE A N 1
ATOM 907 C CA . PHE A 1 114 ? -10.154 7.041 15.918 1.00 74.75 114 PHE A CA 1
ATOM 908 C C . PHE A 1 114 ? -11.665 6.886 16.117 1.00 74.75 114 PHE A C 1
ATOM 910 O O . PHE A 1 114 ? -12.442 7.682 15.580 1.00 74.75 114 PHE A O 1
ATOM 917 N N . PHE A 1 115 ? -12.087 5.931 16.950 1.00 77.56 115 PHE A N 1
ATOM 918 C CA . PHE A 1 115 ? -13.499 5.673 17.228 1.00 77.56 115 PHE A CA 1
ATOM 919 C C . PHE A 1 115 ? -14.224 6.921 17.764 1.00 77.56 115 PHE A C 1
ATOM 921 O O . PHE A 1 115 ? -15.315 7.250 17.315 1.00 77.56 115 PHE A O 1
ATOM 928 N N . SER A 1 116 ? -13.557 7.688 18.633 1.00 70.31 116 SER A N 1
ATOM 929 C CA . SER A 1 116 ? -14.085 8.902 19.280 1.00 70.31 116 SER A CA 1
ATOM 930 C C . SER A 1 116 ? -13.877 10.201 18.471 1.00 70.31 116 SER A C 1
ATOM 932 O O . SER A 1 116 ? -14.245 11.290 18.908 1.00 70.31 116 SER A O 1
ATOM 934 N N . ALA A 1 117 ? -13.256 10.143 17.288 1.00 75.88 117 ALA A N 1
ATOM 935 C CA . ALA A 1 117 ? -12.941 11.356 16.532 1.00 75.88 117 ALA A CA 1
ATOM 936 C C . ALA A 1 117 ? -14.194 11.994 15.900 1.00 75.88 117 ALA A C 1
ATOM 938 O O . ALA A 1 117 ? -14.926 11.327 15.174 1.00 75.88 117 ALA A O 1
ATOM 939 N N . SER A 1 118 ? -14.377 13.304 16.108 1.00 79.81 118 SER A N 1
ATOM 940 C CA . SER A 1 118 ? -15.440 14.102 15.474 1.00 79.81 118 SER A CA 1
ATOM 941 C C . SER A 1 118 ? -15.326 14.128 13.941 1.00 79.81 118 SER A C 1
ATOM 943 O O . SER A 1 118 ? -14.219 14.095 13.391 1.00 79.81 118 SER A O 1
ATOM 945 N N . PHE A 1 119 ? -16.468 14.254 13.254 1.00 81.12 119 PHE A N 1
ATOM 946 C CA . PHE A 1 119 ? -16.579 14.307 11.791 1.00 81.12 119 PHE A CA 1
ATOM 947 C C . PHE A 1 119 ? -15.643 15.347 11.155 1.00 81.12 119 PHE A C 1
ATOM 949 O O . PHE A 1 119 ? -14.890 15.022 10.238 1.00 81.12 119 PHE A O 1
ATOM 956 N N . MET A 1 120 ? -15.600 16.571 11.697 1.00 83.31 120 MET A N 1
ATOM 957 C CA . MET A 1 120 ? -14.737 17.642 11.175 1.00 83.31 120 MET A CA 1
ATOM 958 C C . MET A 1 120 ? -13.252 17.282 11.240 1.00 83.31 120 MET A C 1
ATOM 960 O O . MET A 1 120 ? -12.501 17.521 10.295 1.00 83.31 120 MET A O 1
ATOM 964 N N . LYS A 1 121 ? -12.822 16.651 12.339 1.00 84.31 121 LYS A N 1
ATOM 965 C CA . LYS A 1 121 ? -11.437 16.198 12.497 1.00 84.31 121 LYS A CA 1
ATOM 966 C C . LYS A 1 121 ? -11.098 15.123 11.463 1.00 84.31 121 LYS A C 1
ATOM 968 O O . LYS A 1 121 ? -10.043 15.209 10.844 1.00 84.31 121 LYS A O 1
ATOM 973 N N . ARG A 1 122 ? -11.993 14.151 11.240 1.00 85.00 122 ARG A N 1
ATOM 974 C CA . ARG A 1 122 ? -11.816 13.109 10.209 1.00 85.00 122 ARG A CA 1
ATOM 975 C C . ARG A 1 122 ? -11.697 13.722 8.814 1.00 85.00 122 ARG A C 1
ATOM 977 O O . ARG A 1 122 ? -10.803 13.349 8.059 1.00 85.00 122 ARG A O 1
ATOM 984 N N . TRP A 1 123 ? -12.537 14.706 8.496 1.00 86.75 123 TRP A N 1
ATOM 985 C CA . TRP A 1 123 ? -12.503 15.393 7.206 1.00 86.75 123 TRP A CA 1
ATOM 986 C C . TRP A 1 123 ? -11.179 16.139 6.969 1.00 86.75 123 TRP A C 1
ATOM 988 O O . TRP A 1 123 ? -10.543 15.940 5.933 1.00 86.75 123 TRP A O 1
ATOM 998 N N . ILE A 1 124 ? -10.702 16.914 7.952 1.00 89.19 124 ILE A N 1
ATOM 999 C CA . ILE A 1 124 ? -9.411 17.620 7.864 1.00 89.19 124 ILE A CA 1
ATOM 1000 C C . ILE A 1 124 ? -8.251 16.626 7.742 1.00 89.19 124 ILE A C 1
ATOM 1002 O O . ILE A 1 124 ? -7.397 16.786 6.872 1.00 89.19 124 ILE A O 1
ATOM 1006 N N . CYS A 1 125 ? -8.222 15.577 8.572 1.00 89.31 125 CYS A N 1
ATOM 1007 C CA . CYS A 1 125 ? -7.196 14.537 8.491 1.00 89.31 125 CYS A CA 1
ATOM 1008 C C . CYS A 1 125 ? -7.189 13.861 7.113 1.00 89.31 125 CYS A C 1
ATOM 1010 O O . CYS A 1 125 ? -6.122 13.650 6.544 1.00 89.31 125 CYS A O 1
ATOM 1012 N N . SER A 1 126 ? -8.364 13.581 6.545 1.00 88.69 126 SER A N 1
ATOM 1013 C CA . SER A 1 126 ? -8.497 13.030 5.196 1.00 88.69 126 SER A CA 1
ATOM 1014 C C . SER A 1 126 ? -7.907 13.956 4.129 1.00 88.69 126 SER A C 1
ATOM 1016 O O . SER A 1 126 ? -7.134 13.500 3.286 1.00 88.69 126 SER A O 1
ATOM 1018 N N . LEU A 1 127 ? -8.187 15.261 4.198 1.00 90.44 127 LEU A N 1
ATOM 1019 C CA . LEU A 1 127 ? -7.632 16.251 3.271 1.00 90.44 127 LEU A CA 1
ATOM 1020 C C . LEU A 1 127 ? -6.102 16.328 3.384 1.00 90.44 127 LEU A C 1
ATOM 1022 O O . LEU A 1 127 ? -5.404 16.255 2.373 1.00 90.44 127 LEU A O 1
ATOM 1026 N N . VAL A 1 128 ? -5.571 16.394 4.609 1.00 92.75 128 VAL A N 1
ATOM 1027 C CA . VAL A 1 128 ? -4.121 16.399 4.868 1.00 92.75 128 VAL A CA 1
ATOM 1028 C C . VAL A 1 128 ? -3.454 15.147 4.299 1.00 92.75 128 VAL A C 1
ATOM 1030 O O . VAL A 1 128 ? -2.413 15.251 3.655 1.00 92.75 128 VAL A O 1
ATOM 1033 N N . VAL A 1 129 ? -4.064 13.972 4.476 1.00 92.00 129 VAL A N 1
ATOM 1034 C CA . VAL A 1 129 ? -3.559 12.705 3.927 1.00 92.00 129 VAL A CA 1
ATOM 1035 C C . VAL A 1 129 ? -3.534 12.732 2.399 1.00 92.00 129 VAL A C 1
ATOM 1037 O O . VAL A 1 129 ? -2.542 12.314 1.808 1.00 92.00 129 VAL A O 1
ATOM 1040 N N . ILE A 1 130 ? -4.574 13.258 1.745 1.00 90.44 130 ILE A N 1
ATOM 1041 C CA . ILE A 1 130 ? -4.615 13.382 0.280 1.00 90.44 130 ILE A CA 1
ATOM 1042 C C . ILE A 1 130 ? -3.474 14.277 -0.221 1.00 90.44 130 ILE A C 1
ATOM 1044 O O . ILE A 1 130 ? -2.732 13.875 -1.118 1.00 90.44 130 ILE A O 1
ATOM 1048 N N . VAL A 1 131 ? -3.288 15.452 0.387 1.00 93.06 131 VAL A N 1
ATOM 1049 C CA . VAL A 1 131 ? -2.207 16.385 0.025 1.00 93.06 131 VAL A CA 1
ATOM 1050 C C . VAL A 1 131 ? -0.833 15.760 0.278 1.00 93.06 131 VAL A C 1
ATOM 1052 O O . VAL A 1 131 ? 0.045 15.844 -0.580 1.00 93.06 131 VAL A O 1
ATOM 1055 N N . ALA A 1 132 ? -0.650 15.074 1.409 1.00 92.88 132 ALA A N 1
ATOM 1056 C CA . ALA A 1 132 ? 0.588 14.368 1.725 1.00 92.88 132 ALA A CA 1
ATOM 1057 C C . ALA A 1 132 ? 0.891 13.255 0.707 1.00 92.88 132 ALA A C 1
ATOM 1059 O O . ALA A 1 132 ? 2.024 13.142 0.245 1.00 92.88 132 ALA A O 1
ATOM 1060 N N . CYS A 1 133 ? -0.110 12.469 0.298 1.00 90.62 133 CYS A N 1
ATOM 1061 C CA . CYS A 1 133 ? 0.047 11.439 -0.731 1.00 90.62 133 CYS A CA 1
ATOM 1062 C C . CYS A 1 133 ? 0.393 12.029 -2.104 1.00 90.62 133 CYS A C 1
ATOM 1064 O O . CYS A 1 133 ? 1.239 11.472 -2.809 1.00 90.62 133 CYS A O 1
ATOM 1066 N N . MET A 1 134 ? -0.219 13.154 -2.486 1.00 89.88 134 MET A N 1
ATOM 1067 C CA . MET A 1 134 ? 0.139 13.871 -3.715 1.00 89.88 134 MET A CA 1
ATOM 1068 C C . MET A 1 134 ? 1.587 14.371 -3.658 1.00 89.88 134 MET A C 1
ATOM 1070 O O . MET A 1 134 ? 2.358 14.106 -4.578 1.00 89.88 134 MET A O 1
ATOM 1074 N N . GLY A 1 135 ? 1.984 15.014 -2.555 1.00 90.75 135 GLY A N 1
ATOM 1075 C CA . GLY A 1 135 ? 3.357 15.477 -2.341 1.00 90.75 135 GLY A CA 1
ATOM 1076 C C . GLY A 1 135 ? 4.379 14.338 -2.382 1.00 90.75 135 GLY A C 1
ATOM 1077 O O . GLY A 1 135 ? 5.399 14.455 -3.057 1.00 90.75 135 GLY A O 1
ATOM 1078 N N . LEU A 1 136 ? 4.076 13.202 -1.744 1.00 89.94 136 LEU A N 1
ATOM 1079 C CA . LEU A 1 136 ? 4.915 12.002 -1.779 1.00 89.94 136 LEU A CA 1
ATOM 1080 C C . LEU A 1 136 ? 5.053 11.451 -3.207 1.00 89.94 136 LEU A C 1
ATOM 1082 O O . LEU A 1 136 ? 6.147 11.084 -3.621 1.00 89.94 136 LEU A O 1
ATOM 1086 N N . THR A 1 137 ? 3.966 11.431 -3.981 1.00 87.44 137 THR A N 1
ATOM 1087 C CA . THR A 1 137 ? 3.984 10.966 -5.378 1.00 87.44 137 THR A CA 1
ATOM 1088 C C . THR A 1 137 ? 4.873 11.853 -6.250 1.00 87.44 137 THR A C 1
ATOM 1090 O O . THR A 1 137 ? 5.680 11.334 -7.017 1.00 87.44 137 THR A O 1
ATOM 1093 N N . LEU A 1 138 ? 4.776 13.178 -6.101 1.00 86.19 138 LEU A N 1
ATOM 1094 C CA . LEU A 1 138 ? 5.611 14.134 -6.834 1.00 86.19 138 LEU A CA 1
ATOM 1095 C C . LEU A 1 138 ? 7.087 14.046 -6.429 1.00 86.19 138 LEU A C 1
ATOM 1097 O O . LEU A 1 138 ? 7.960 14.054 -7.293 1.00 86.19 138 LEU A O 1
ATOM 1101 N N . LEU A 1 139 ? 7.373 13.912 -5.131 1.00 86.62 139 LEU A N 1
ATOM 1102 C CA . LEU A 1 139 ? 8.738 13.761 -4.624 1.00 86.62 139 LEU A CA 1
ATOM 1103 C C . LEU A 1 139 ? 9.419 12.513 -5.204 1.00 86.62 139 LEU A C 1
ATOM 1105 O O . LEU A 1 139 ? 10.592 12.561 -5.567 1.00 86.62 139 LEU A O 1
ATOM 1109 N N . PHE A 1 140 ? 8.677 11.412 -5.333 1.00 82.75 140 PHE A N 1
ATOM 1110 C CA . PHE A 1 140 ? 9.179 10.159 -5.900 1.00 82.75 140 PHE A CA 1
ATOM 1111 C C . PHE A 1 140 ? 9.357 10.183 -7.422 1.00 82.75 140 PHE A C 1
ATOM 1113 O O . PHE A 1 140 ? 10.081 9.347 -7.961 1.00 82.75 140 PHE A O 1
ATOM 1120 N N . PHE A 1 141 ? 8.809 11.180 -8.114 1.00 78.94 141 PHE A N 1
ATOM 1121 C CA . PHE A 1 141 ? 9.073 11.371 -9.537 1.00 78.94 141 PHE A CA 1
ATOM 1122 C C . PHE A 1 141 ? 10.554 11.694 -9.800 1.00 78.94 141 PHE A C 1
ATOM 1124 O O . PHE A 1 141 ? 11.129 11.237 -10.786 1.00 78.94 141 PHE A O 1
ATOM 1131 N N . ILE A 1 142 ? 11.196 12.427 -8.883 1.00 77.31 142 ILE A N 1
ATOM 1132 C CA . ILE A 1 142 ? 12.602 12.848 -8.976 1.00 77.31 142 ILE A CA 1
ATOM 1133 C C . ILE A 1 142 ? 13.560 11.646 -9.076 1.00 77.31 142 ILE A C 1
ATOM 1135 O O . ILE A 1 142 ? 14.292 11.573 -10.064 1.00 77.31 142 ILE A O 1
ATOM 1139 N N . PRO A 1 143 ? 13.580 10.680 -8.128 1.00 75.81 143 PRO A N 1
ATOM 1140 C CA . PRO A 1 143 ? 14.472 9.530 -8.229 1.00 75.81 143 PRO A CA 1
ATOM 1141 C C . PRO A 1 143 ? 14.182 8.670 -9.462 1.00 75.81 143 PRO A C 1
ATOM 1143 O O . PRO A 1 143 ? 15.123 8.153 -10.053 1.00 75.81 143 PRO A O 1
ATOM 1146 N N . VAL A 1 144 ? 12.924 8.549 -9.901 1.00 75.81 144 VAL A N 1
ATOM 1147 C CA . VAL A 1 144 ? 12.588 7.787 -11.117 1.00 75.81 144 VAL A CA 1
ATOM 1148 C C . VAL A 1 144 ? 13.178 8.443 -12.365 1.00 75.81 144 VAL A C 1
ATOM 1150 O O . VAL A 1 144 ? 13.806 7.761 -13.172 1.00 75.81 144 VAL A O 1
ATOM 1153 N N . VAL A 1 145 ? 13.037 9.764 -12.507 1.00 72.81 145 VAL A N 1
ATOM 1154 C CA . VAL A 1 145 ? 13.640 10.512 -13.621 1.00 72.81 145 VAL A CA 1
ATOM 1155 C C . VAL A 1 145 ? 15.164 10.432 -13.576 1.00 72.81 145 VAL A C 1
ATOM 1157 O O . VAL A 1 145 ? 15.786 10.269 -14.620 1.00 72.81 145 VAL A O 1
ATOM 1160 N N . ILE A 1 146 ? 15.772 10.487 -12.387 1.00 72.00 146 ILE A N 1
ATOM 1161 C CA . ILE A 1 146 ? 17.222 10.318 -12.223 1.00 72.00 146 ILE A CA 1
ATOM 1162 C C . ILE A 1 146 ? 17.662 8.927 -12.690 1.00 72.00 146 ILE A C 1
ATOM 1164 O O . ILE A 1 146 ? 18.614 8.828 -13.454 1.00 72.00 146 ILE A O 1
ATOM 1168 N N . VAL A 1 147 ? 16.966 7.860 -12.285 1.00 73.12 147 VAL A N 1
ATOM 1169 C CA . VAL A 1 147 ? 17.266 6.482 -12.716 1.00 73.12 147 VAL A CA 1
ATOM 1170 C C . VAL A 1 147 ? 17.145 6.357 -14.237 1.00 73.12 147 VAL A C 1
ATOM 1172 O O . VAL A 1 147 ? 18.056 5.850 -14.883 1.00 73.12 147 VAL A O 1
ATOM 1175 N N . GLN A 1 148 ? 16.063 6.870 -14.823 1.00 68.94 148 GLN A N 1
ATOM 1176 C CA . GLN A 1 148 ? 15.849 6.842 -16.273 1.00 68.94 148 GLN A CA 1
ATOM 1177 C C . GLN A 1 148 ? 16.890 7.676 -17.041 1.00 68.94 148 GLN A C 1
ATOM 1179 O O . GLN A 1 148 ? 17.396 7.239 -18.076 1.00 68.94 148 GLN A O 1
ATOM 1184 N N . GLY A 1 149 ? 17.288 8.835 -16.513 1.00 66.62 149 GLY A N 1
ATOM 1185 C CA . GLY A 1 149 ? 18.375 9.643 -17.068 1.00 66.62 149 GLY A CA 1
ATOM 1186 C C . GLY A 1 149 ? 19.742 8.960 -16.955 1.00 66.62 149 GLY A C 1
ATOM 1187 O O . GLY A 1 149 ? 20.523 8.999 -17.897 1.00 66.62 149 GLY A O 1
ATOM 1188 N N . LEU A 1 150 ? 20.013 8.267 -15.843 1.00 63.84 150 LEU A N 1
ATOM 1189 C CA . LEU A 1 150 ? 21.254 7.513 -15.615 1.00 63.84 150 LEU A CA 1
ATOM 1190 C C . LEU A 1 150 ? 21.404 6.318 -16.564 1.00 63.84 150 LEU A C 1
ATOM 1192 O O . LEU A 1 150 ? 22.526 5.984 -16.937 1.00 63.84 150 LEU A O 1
ATOM 1196 N N . THR A 1 151 ? 20.297 5.697 -16.986 1.00 60.69 151 THR A N 1
ATOM 1197 C CA . THR A 1 151 ? 20.338 4.607 -17.980 1.00 60.69 151 THR A CA 1
ATOM 1198 C C . THR A 1 151 ? 20.746 5.068 -19.386 1.00 60.69 151 THR A C 1
ATOM 1200 O O . THR A 1 151 ? 21.191 4.244 -20.181 1.00 60.69 151 THR A O 1
ATOM 1203 N N . HIS A 1 152 ? 20.671 6.372 -19.683 1.00 62.16 152 HIS A N 1
ATOM 1204 C CA . HIS A 1 152 ? 21.114 6.973 -20.945 1.00 62.16 152 HIS A CA 1
ATOM 1205 C C . HIS A 1 152 ? 22.433 7.734 -20.721 1.00 62.16 152 HIS A C 1
ATOM 1207 O O . HIS A 1 152 ? 22.448 8.941 -20.471 1.00 62.16 152 HIS A O 1
ATOM 1213 N N . LEU A 1 153 ? 23.556 7.010 -20.796 1.00 54.84 153 LEU A N 1
ATOM 1214 C CA . LEU A 1 153 ? 24.907 7.499 -20.462 1.00 54.84 153 LEU A CA 1
ATOM 1215 C C . LEU A 1 153 ? 25.292 8.809 -21.179 1.00 54.84 153 LEU A C 1
ATOM 1217 O O . LEU A 1 153 ? 25.904 9.681 -20.561 1.00 54.84 153 LEU A O 1
ATOM 1221 N N . ASP A 1 154 ? 24.855 8.989 -22.428 1.00 56.44 154 ASP A N 1
ATOM 1222 C CA . ASP A 1 154 ? 25.166 10.168 -23.250 1.00 56.44 154 ASP A CA 1
ATOM 1223 C C . ASP A 1 154 ? 24.556 11.474 -22.700 1.00 56.44 154 ASP A C 1
ATOM 1225 O O . ASP A 1 154 ? 25.085 12.564 -22.917 1.00 56.44 154 ASP A O 1
ATOM 1229 N N . GLN A 1 155 ? 23.445 11.392 -21.958 1.00 54.41 155 GLN A N 1
ATOM 1230 C CA . GLN A 1 155 ? 22.779 12.560 -21.362 1.00 54.41 155 GLN A CA 1
ATOM 1231 C C . GLN A 1 155 ? 23.307 12.888 -19.963 1.00 54.41 155 GLN A C 1
ATOM 1233 O O . GLN A 1 155 ? 23.279 14.048 -19.537 1.00 54.41 155 GLN A O 1
ATOM 1238 N N . LEU A 1 156 ? 23.831 11.885 -19.260 1.00 54.56 156 LEU A N 1
ATOM 1239 C CA . LEU A 1 156 ? 24.403 12.046 -17.930 1.00 54.56 156 LEU A CA 1
ATOM 1240 C C . LEU A 1 156 ? 25.701 12.862 -17.955 1.00 54.56 156 LEU A C 1
ATOM 1242 O O . LEU A 1 156 ? 25.940 13.680 -17.065 1.00 54.56 156 LEU A O 1
ATOM 1246 N N . GLU A 1 157 ? 26.506 12.678 -19.003 1.00 56.72 157 GLU A N 1
ATOM 1247 C CA . GLU A 1 157 ? 27.763 13.401 -19.202 1.00 56.72 157 GLU A CA 1
ATOM 1248 C C . GLU A 1 157 ? 27.549 14.919 -19.394 1.00 56.72 157 GLU A C 1
ATOM 1250 O O . GLU A 1 157 ? 28.436 15.722 -19.090 1.00 56.72 157 GLU A O 1
ATOM 1255 N N . ILE A 1 158 ? 26.347 15.313 -19.832 1.00 59.59 158 ILE A N 1
ATOM 1256 C CA . ILE A 1 158 ? 25.921 16.706 -20.019 1.00 59.59 158 ILE A CA 1
ATOM 1257 C C . ILE A 1 158 ? 25.344 17.292 -18.720 1.00 59.59 158 ILE A C 1
ATOM 1259 O O . ILE A 1 158 ? 25.638 18.438 -18.385 1.00 59.59 158 ILE A O 1
ATOM 1263 N N . TRP A 1 159 ? 24.542 16.522 -17.971 1.00 57.91 159 TRP A N 1
ATOM 1264 C CA . TRP A 1 159 ? 23.901 16.989 -16.730 1.00 57.91 159 TRP A CA 1
ATOM 1265 C C . TRP A 1 159 ? 24.863 17.095 -15.541 1.00 57.91 159 TRP A C 1
ATOM 1267 O O . TRP A 1 159 ? 24.700 17.981 -14.701 1.00 57.91 159 TRP A O 1
ATOM 1277 N N . PHE A 1 160 ? 25.873 16.224 -15.463 1.00 62.09 160 PHE A N 1
ATOM 1278 C CA . PHE A 1 160 ? 26.812 16.197 -14.344 1.00 62.09 160 PHE A CA 1
ATOM 1279 C C . PHE A 1 160 ? 28.279 16.160 -14.802 1.00 62.09 160 PHE A C 1
ATOM 1281 O O . PHE A 1 160 ? 28.935 15.115 -14.747 1.00 62.09 160 PHE A O 1
ATOM 1288 N N . PRO A 1 161 ? 28.860 17.316 -15.179 1.00 59.47 161 PRO A N 1
ATOM 1289 C CA . PRO A 1 161 ? 30.247 17.393 -15.642 1.00 59.47 161 PRO A CA 1
ATOM 1290 C C . PRO A 1 161 ? 31.280 16.989 -14.573 1.00 59.47 161 PRO A C 1
ATOM 1292 O O . PRO A 1 161 ? 32.401 16.619 -14.919 1.00 59.47 161 PRO A O 1
ATOM 1295 N N . PHE A 1 162 ? 30.914 16.993 -13.283 1.00 62.50 162 PHE A N 1
ATOM 1296 C CA . PHE A 1 162 ? 31.785 16.544 -12.190 1.00 62.50 162 PHE A CA 1
ATOM 1297 C C . PHE A 1 162 ? 31.982 15.018 -12.144 1.00 62.50 162 PHE A C 1
ATOM 1299 O O . PHE A 1 162 ? 32.971 14.555 -11.575 1.00 62.50 162 PHE A O 1
ATOM 1306 N N . LEU A 1 163 ? 31.085 14.224 -12.749 1.00 55.84 163 LEU A N 1
ATOM 1307 C CA . LEU A 1 163 ? 31.242 12.767 -12.797 1.00 55.84 163 LEU A CA 1
ATOM 1308 C C . LEU A 1 163 ? 32.288 12.315 -13.823 1.00 55.84 163 LEU A C 1
ATOM 1310 O O . LEU A 1 163 ? 32.815 11.220 -13.651 1.00 55.84 163 LEU A O 1
ATOM 1314 N N . LYS A 1 164 ? 32.667 13.141 -14.816 1.00 60.09 164 LYS A N 1
ATOM 1315 C CA . LYS A 1 164 ? 33.681 12.782 -15.836 1.00 60.09 164 LYS A CA 1
ATOM 1316 C C . LYS A 1 164 ? 34.994 12.272 -15.226 1.00 60.09 164 LYS A C 1
ATOM 1318 O O . LYS A 1 164 ? 35.593 11.341 -15.753 1.00 60.09 164 LYS A O 1
ATOM 1323 N N . GLY A 1 165 ? 35.422 12.847 -14.096 1.00 62.41 165 GLY A N 1
ATOM 1324 C CA . GLY A 1 165 ? 36.646 12.438 -13.396 1.00 62.41 165 GLY A CA 1
ATOM 1325 C C . GLY A 1 165 ? 36.538 11.096 -12.659 1.00 62.41 165 GLY A C 1
ATOM 1326 O O . GLY A 1 165 ? 37.509 10.348 -12.614 1.00 62.41 165 GLY A O 1
ATOM 1327 N N . ILE A 1 166 ? 35.358 10.763 -12.122 1.00 57.00 166 ILE A N 1
ATOM 1328 C CA . ILE A 1 166 ? 35.087 9.505 -11.397 1.00 57.00 166 ILE A CA 1
ATOM 1329 C C . ILE A 1 166 ? 34.756 8.351 -12.363 1.00 57.00 166 ILE A C 1
ATOM 1331 O O . ILE A 1 166 ? 35.034 7.189 -12.070 1.00 57.00 166 ILE A O 1
ATOM 1335 N N . LEU A 1 167 ? 34.189 8.675 -13.530 1.00 55.44 167 LEU A N 1
ATOM 1336 C CA . LEU A 1 167 ? 33.718 7.722 -14.540 1.00 55.44 167 LEU A CA 1
ATOM 1337 C C . LEU A 1 167 ? 34.853 7.081 -15.361 1.00 55.44 167 LEU A C 1
ATOM 1339 O O . LEU A 1 167 ? 34.623 6.104 -16.067 1.00 55.44 167 LEU A O 1
ATOM 1343 N N . ASN A 1 168 ? 36.078 7.603 -15.252 1.00 59.62 168 ASN A N 1
ATOM 1344 C CA . ASN A 1 168 ? 37.244 7.134 -16.008 1.00 59.62 168 ASN A CA 1
ATOM 1345 C C . ASN A 1 168 ? 37.733 5.737 -15.558 1.00 59.62 168 ASN A C 1
ATOM 1347 O O . ASN A 1 168 ? 38.467 5.058 -16.273 1.00 59.62 168 ASN A O 1
ATOM 1351 N N . ILE A 1 169 ? 37.300 5.270 -14.379 1.00 66.25 169 ILE A N 1
ATOM 1352 C CA . ILE A 1 169 ? 37.521 3.895 -13.915 1.00 66.25 169 ILE A CA 1
ATOM 1353 C C . ILE A 1 169 ? 36.325 3.044 -14.363 1.00 66.25 169 ILE A C 1
ATOM 1355 O O . ILE A 1 169 ? 35.255 3.096 -13.754 1.00 66.25 169 ILE A O 1
ATOM 1359 N N . ALA A 1 170 ? 36.519 2.230 -15.405 1.00 60.66 170 ALA A N 1
ATOM 1360 C CA . ALA A 1 170 ? 35.457 1.455 -16.063 1.00 60.66 170 ALA A CA 1
ATOM 1361 C C . ALA A 1 170 ? 34.602 0.606 -15.097 1.00 60.66 170 ALA A C 1
ATOM 1363 O O . ALA A 1 170 ? 33.386 0.520 -15.251 1.00 60.66 170 ALA A O 1
ATOM 1364 N N . VAL A 1 171 ? 35.218 0.030 -14.060 1.00 63.84 171 VAL A N 1
ATOM 1365 C CA . VAL A 1 171 ? 34.528 -0.822 -13.075 1.00 63.84 171 VAL A CA 1
ATOM 1366 C C . VAL A 1 171 ? 33.667 -0.002 -12.104 1.00 63.84 171 VAL A C 1
ATOM 1368 O O . VAL A 1 171 ? 32.539 -0.380 -11.798 1.00 63.84 171 VAL A O 1
ATOM 1371 N N . VAL A 1 172 ? 34.162 1.150 -11.642 1.00 64.19 172 VAL A N 1
ATOM 1372 C CA . VAL A 1 172 ? 33.430 2.039 -10.718 1.00 64.19 172 VAL A CA 1
ATOM 1373 C C . VAL A 1 172 ? 32.275 2.725 -11.446 1.00 64.19 172 VAL A C 1
ATOM 1375 O O . VAL A 1 172 ? 31.181 2.844 -10.899 1.00 64.19 172 VAL A O 1
ATOM 1378 N N . SER A 1 173 ? 32.490 3.086 -12.712 1.00 64.19 173 SER A N 1
ATOM 1379 C CA . SER A 1 173 ? 31.458 3.617 -13.596 1.00 64.19 173 SER A CA 1
ATOM 1380 C C . SER A 1 173 ? 30.280 2.651 -13.750 1.00 64.19 173 SER A C 1
ATOM 1382 O O . SER A 1 173 ? 29.146 3.046 -13.489 1.00 64.19 173 SER A O 1
ATOM 1384 N N . GLN A 1 174 ? 30.523 1.374 -14.069 1.00 64.75 174 GLN A N 1
ATOM 1385 C CA . GLN A 1 174 ? 29.457 0.379 -14.272 1.00 64.75 174 GLN A CA 1
ATOM 1386 C C . GLN A 1 174 ? 28.629 0.112 -13.003 1.00 64.75 174 GLN A C 1
ATOM 1388 O O . GLN A 1 174 ? 27.407 -0.026 -13.070 1.00 64.75 174 GLN A O 1
ATOM 1393 N N . VAL A 1 175 ? 29.269 0.092 -11.830 1.00 67.69 175 VAL A N 1
ATOM 1394 C CA . VAL A 1 175 ? 28.575 -0.117 -10.548 1.00 67.69 175 VAL A CA 1
ATOM 1395 C C . VAL A 1 175 ? 27.741 1.108 -10.155 1.00 67.69 175 VAL A C 1
ATOM 1397 O O . VAL A 1 175 ? 26.591 0.963 -9.733 1.00 67.69 175 VAL A O 1
ATOM 1400 N N . ILE A 1 176 ? 28.281 2.317 -10.321 1.00 65.31 176 ILE A N 1
ATOM 1401 C CA . ILE A 1 176 ? 27.586 3.561 -9.959 1.00 65.31 176 ILE A CA 1
ATOM 1402 C C . ILE A 1 176 ? 26.453 3.884 -10.943 1.00 65.31 176 ILE A C 1
ATOM 1404 O O . ILE A 1 176 ? 25.410 4.372 -10.521 1.00 65.31 176 ILE A O 1
ATOM 1408 N N . THR A 1 177 ? 26.614 3.593 -12.234 1.00 63.88 177 THR A N 1
ATOM 1409 C CA . THR A 1 177 ? 25.596 3.910 -13.254 1.00 63.88 177 THR A CA 1
ATOM 1410 C C . THR A 1 177 ? 24.497 2.853 -13.359 1.00 63.88 177 THR A C 1
ATOM 1412 O O . THR A 1 177 ? 23.346 3.212 -13.589 1.00 63.88 177 THR A O 1
ATOM 1415 N N . GLY A 1 178 ? 24.800 1.569 -13.135 1.00 66.19 178 GLY A N 1
ATOM 1416 C CA . GLY A 1 178 ? 23.809 0.491 -13.251 1.00 66.19 178 GLY A CA 1
ATOM 1417 C C . GLY A 1 178 ? 23.142 0.092 -11.931 1.00 66.19 178 GLY A C 1
ATOM 1418 O O . GLY A 1 178 ? 21.916 -0.035 -11.844 1.00 66.19 178 GLY A O 1
ATOM 1419 N N . TYR A 1 179 ? 23.937 -0.121 -10.879 1.00 73.31 179 TYR A N 1
ATOM 1420 C CA . TYR A 1 179 ? 23.455 -0.761 -9.651 1.00 73.31 179 TYR A CA 1
ATOM 1421 C C . TYR A 1 179 ? 22.963 0.241 -8.604 1.00 73.31 179 TYR A C 1
ATOM 1423 O O . TYR A 1 179 ? 21.911 0.040 -7.999 1.00 73.31 179 TYR A O 1
ATOM 1431 N N . PHE A 1 180 ? 23.683 1.346 -8.414 1.00 70.94 180 PHE A N 1
ATOM 1432 C CA . PHE A 1 180 ? 23.360 2.355 -7.402 1.00 70.94 180 PHE A CA 1
ATOM 1433 C C . PHE A 1 180 ? 21.969 3.005 -7.579 1.00 70.94 180 PHE A C 1
ATOM 1435 O O . PHE A 1 180 ? 21.189 2.981 -6.622 1.00 70.94 180 PHE A O 1
ATOM 1442 N N . PRO A 1 181 ? 21.579 3.514 -8.767 1.00 69.19 181 PRO A N 1
ATOM 1443 C CA . PRO A 1 181 ? 20.225 4.034 -8.980 1.00 69.19 181 PRO A CA 1
ATOM 1444 C C . PRO A 1 181 ? 19.135 2.978 -8.770 1.00 69.19 181 PRO A C 1
ATOM 1446 O O . PRO A 1 181 ? 18.109 3.266 -8.151 1.00 69.19 181 PRO A O 1
ATOM 1449 N N . SER A 1 182 ? 19.379 1.742 -9.213 1.00 72.31 182 SER A N 1
ATOM 1450 C CA . SER A 1 182 ? 18.455 0.618 -9.025 1.00 72.31 182 SER A CA 1
ATOM 1451 C C . SER A 1 182 ? 18.240 0.298 -7.541 1.00 72.31 182 SER A C 1
ATOM 1453 O O . SER A 1 182 ? 17.099 0.152 -7.101 1.00 72.31 182 SER A O 1
ATOM 1455 N N . LEU A 1 183 ? 19.314 0.271 -6.744 1.00 76.44 183 LEU A N 1
ATOM 1456 C CA . LEU A 1 183 ? 19.248 0.068 -5.294 1.00 76.44 183 LEU A CA 1
ATOM 1457 C C . LEU A 1 183 ? 18.489 1.178 -4.572 1.00 76.44 183 LEU A C 1
ATOM 1459 O O . LEU A 1 183 ? 17.671 0.899 -3.692 1.00 76.44 183 LEU A O 1
ATOM 1463 N N . ILE A 1 184 ? 18.764 2.433 -4.928 1.00 76.25 184 ILE A N 1
ATOM 1464 C CA . ILE A 1 184 ? 18.092 3.591 -4.340 1.00 76.25 184 ILE A CA 1
ATOM 1465 C C . ILE A 1 184 ? 16.591 3.499 -4.610 1.00 76.25 184 ILE A C 1
ATOM 1467 O O . ILE A 1 184 ? 15.794 3.554 -3.673 1.00 76.25 184 ILE A O 1
ATOM 1471 N N . LEU A 1 185 ? 16.201 3.283 -5.868 1.00 75.62 185 LEU A N 1
ATOM 1472 C CA . LEU A 1 185 ? 14.800 3.165 -6.259 1.00 75.62 185 LEU A CA 1
ATOM 1473 C C . LEU A 1 185 ? 14.105 2.000 -5.545 1.00 75.62 185 LEU A C 1
ATOM 1475 O O . LEU A 1 185 ? 13.000 2.164 -5.030 1.00 75.62 185 LEU A O 1
ATOM 1479 N N . GLN A 1 186 ? 14.753 0.837 -5.477 1.00 76.62 186 GLN A N 1
ATOM 1480 C CA . GLN A 1 186 ? 14.192 -0.346 -4.828 1.00 76.62 186 GLN A CA 1
ATOM 1481 C C . GLN A 1 186 ? 14.012 -0.141 -3.319 1.00 76.62 186 GLN A C 1
ATOM 1483 O O . GLN A 1 186 ? 12.976 -0.513 -2.767 1.00 76.62 186 GLN A O 1
ATOM 1488 N N . THR A 1 187 ? 14.975 0.513 -2.666 1.00 77.62 187 THR A N 1
ATOM 1489 C CA . THR A 1 187 ? 14.887 0.884 -1.248 1.00 77.62 187 THR A CA 1
ATOM 1490 C C . THR A 1 187 ? 13.724 1.844 -1.014 1.00 77.62 187 THR A C 1
ATOM 1492 O O . THR A 1 187 ? 12.906 1.628 -0.123 1.00 77.62 187 THR A O 1
ATOM 1495 N N . PHE A 1 188 ? 13.594 2.874 -1.849 1.00 80.12 188 PHE A N 1
ATOM 1496 C CA . PHE A 1 188 ? 12.501 3.835 -1.759 1.00 80.12 188 PHE A CA 1
ATOM 1497 C C . PHE A 1 188 ? 11.131 3.181 -1.974 1.00 80.12 188 PHE A C 1
ATOM 1499 O O . PHE A 1 188 ? 10.224 3.413 -1.177 1.00 80.12 188 PHE A O 1
ATOM 1506 N N . LEU A 1 189 ? 10.980 2.321 -2.987 1.00 79.56 189 LEU A N 1
ATOM 1507 C CA . LEU A 1 189 ? 9.733 1.593 -3.252 1.00 79.56 189 LEU A CA 1
ATOM 1508 C C . LEU A 1 189 ? 9.345 0.645 -2.108 1.00 79.56 189 LEU A C 1
ATOM 1510 O O . LEU A 1 189 ? 8.156 0.491 -1.833 1.00 79.56 189 LEU A O 1
ATOM 1514 N N . TYR A 1 190 ? 10.319 0.059 -1.407 1.00 81.69 190 TYR A N 1
ATOM 1515 C CA . TYR A 1 190 ? 10.065 -0.783 -0.235 1.00 81.69 190 TYR A CA 1
ATOM 1516 C C . TYR A 1 190 ? 9.423 -0.005 0.929 1.00 81.69 190 TYR A C 1
ATOM 1518 O O . TYR A 1 190 ? 8.559 -0.535 1.626 1.00 81.69 190 TYR A O 1
ATOM 1526 N N . PHE A 1 191 ? 9.780 1.269 1.117 1.00 82.56 191 PHE A N 1
ATOM 1527 C CA . PHE A 1 191 ? 9.204 2.112 2.172 1.00 82.56 191 PHE A CA 1
ATOM 1528 C C . PHE A 1 191 ? 7.802 2.652 1.855 1.00 82.56 191 PHE A C 1
ATOM 1530 O O . PHE A 1 191 ? 7.111 3.120 2.759 1.00 82.56 191 PHE A O 1
ATOM 1537 N N . VAL A 1 192 ? 7.339 2.583 0.605 1.00 85.81 192 VAL A N 1
ATOM 1538 C CA . VAL A 1 192 ? 6.055 3.185 0.212 1.00 85.81 192 VAL A CA 1
ATOM 1539 C C . VAL A 1 192 ? 4.849 2.515 0.889 1.00 85.81 192 VAL A C 1
ATOM 1541 O O . VAL A 1 192 ? 4.068 3.240 1.512 1.00 85.81 192 VAL A O 1
ATOM 1544 N N . PRO A 1 193 ? 4.657 1.179 0.836 1.00 84.12 193 PRO A N 1
ATOM 1545 C CA . PRO A 1 193 ? 3.508 0.539 1.476 1.00 84.12 193 PRO A CA 1
ATOM 1546 C C . PRO A 1 193 ? 3.352 0.849 2.977 1.00 84.12 193 PRO A C 1
ATOM 1548 O O . PRO A 1 193 ? 2.245 1.224 3.367 1.00 84.12 193 PRO A O 1
ATOM 1551 N N . PRO A 1 194 ? 4.400 0.774 3.830 1.00 84.25 194 PRO A N 1
ATOM 1552 C CA . PRO A 1 194 ? 4.243 1.099 5.247 1.00 84.25 194 PRO A CA 1
ATOM 1553 C C . PRO A 1 194 ? 3.909 2.578 5.479 1.00 84.25 194 PRO A C 1
ATOM 1555 O O . PRO A 1 194 ? 3.063 2.877 6.321 1.00 84.25 194 PRO A O 1
ATOM 1558 N N . ILE A 1 195 ? 4.485 3.506 4.703 1.00 87.69 195 ILE A N 1
ATOM 1559 C CA . ILE A 1 195 ? 4.128 4.932 4.786 1.00 87.69 195 ILE A CA 1
ATOM 1560 C C . ILE A 1 195 ? 2.647 5.137 4.430 1.00 87.69 195 ILE A C 1
ATOM 1562 O O . ILE A 1 195 ? 1.936 5.847 5.140 1.00 87.69 195 ILE A O 1
ATOM 1566 N N . MET A 1 196 ? 2.146 4.482 3.378 1.00 88.44 196 MET A N 1
ATOM 1567 C CA . MET A 1 196 ? 0.741 4.592 2.965 1.00 88.44 196 MET A CA 1
ATOM 1568 C C . MET A 1 196 ? -0.236 3.995 3.983 1.00 88.44 196 MET A C 1
ATOM 1570 O O . MET A 1 196 ? -1.349 4.511 4.127 1.00 88.44 196 MET A O 1
ATOM 1574 N N . ILE A 1 197 ? 0.161 2.943 4.707 1.00 87.31 197 ILE A N 1
ATOM 1575 C CA . ILE A 1 197 ? -0.620 2.399 5.827 1.00 87.31 197 ILE A CA 1
ATOM 1576 C C . ILE A 1 197 ? -0.700 3.431 6.950 1.00 87.31 197 ILE A C 1
ATOM 1578 O O . ILE A 1 197 ? -1.804 3.764 7.365 1.00 87.31 197 ILE A O 1
ATOM 1582 N N . ILE A 1 198 ? 0.433 4.007 7.368 1.00 87.50 198 ILE A N 1
ATOM 1583 C CA . ILE A 1 198 ? 0.470 5.037 8.421 1.00 87.50 198 ILE A CA 1
ATOM 1584 C C . ILE A 1 198 ? -0.412 6.233 8.042 1.00 87.50 198 ILE A C 1
ATOM 1586 O O . ILE A 1 198 ? -1.243 6.671 8.837 1.00 87.50 198 ILE A O 1
ATOM 1590 N N . LEU A 1 199 ? -0.287 6.727 6.808 1.00 87.25 199 LEU A N 1
ATOM 1591 C CA . LEU A 1 199 ? -1.122 7.816 6.299 1.00 87.25 199 LEU A CA 1
ATOM 1592 C C . LEU A 1 199 ? -2.611 7.437 6.283 1.00 87.25 199 LEU A C 1
ATOM 1594 O O . LEU A 1 199 ? -3.460 8.251 6.636 1.00 87.25 199 LEU A O 1
ATOM 1598 N N . SER A 1 200 ? -2.946 6.194 5.932 1.00 87.56 200 SER A N 1
ATOM 1599 C CA . SER A 1 200 ? -4.337 5.721 5.931 1.00 87.56 200 SER A CA 1
ATOM 1600 C C . SER A 1 200 ? -4.898 5.533 7.340 1.00 87.56 200 SER A C 1
ATOM 1602 O O . SER A 1 200 ? -6.080 5.793 7.549 1.00 87.56 200 SER A O 1
ATOM 1604 N N . SER A 1 201 ? -4.076 5.157 8.321 1.00 85.88 201 SER A N 1
ATOM 1605 C CA . SER A 1 201 ? -4.490 5.079 9.726 1.00 85.88 201 SER A CA 1
ATOM 1606 C C . SER A 1 201 ? -4.869 6.451 10.285 1.00 85.88 201 SER A C 1
ATOM 1608 O O . SER A 1 201 ? -5.777 6.544 11.104 1.00 85.88 201 SER A O 1
ATOM 1610 N N . ILE A 1 202 ? -4.218 7.526 9.821 1.00 85.69 202 ILE A N 1
ATOM 1611 C CA . ILE A 1 202 ? -4.497 8.908 10.252 1.00 85.69 202 ILE A CA 1
ATOM 1612 C C . ILE A 1 202 ? -5.830 9.431 9.689 1.00 85.69 202 ILE A C 1
ATOM 1614 O O . ILE A 1 202 ? -6.431 10.337 10.263 1.00 85.69 202 ILE A O 1
ATOM 1618 N N . GLN A 1 203 ? -6.336 8.838 8.603 1.00 82.94 203 GLN A N 1
ATOM 1619 C CA . GLN A 1 203 ? -7.571 9.257 7.929 1.00 82.94 203 GLN A CA 1
ATOM 1620 C C . GLN A 1 203 ? -8.839 9.039 8.778 1.00 82.94 203 GLN A C 1
ATOM 1622 O O . GLN A 1 203 ? -9.883 9.619 8.485 1.00 82.94 203 GLN A O 1
ATOM 1627 N N . GLY A 1 204 ? -8.741 8.261 9.862 1.00 80.50 204 GLY A N 1
ATOM 1628 C CA . GLY A 1 204 ? -9.809 8.122 10.849 1.00 80.50 204 GLY A CA 1
ATOM 1629 C C . GLY A 1 204 ? -10.857 7.061 10.519 1.00 80.50 204 GLY A C 1
ATOM 1630 O O . GLY A 1 204 ? -12.012 7.213 10.911 1.00 80.50 204 GLY A O 1
ATOM 1631 N N . TYR A 1 205 ? -10.467 6.000 9.810 1.00 85.38 205 TYR A N 1
ATOM 1632 C CA . TYR A 1 205 ? -11.317 4.826 9.601 1.00 85.38 205 TYR A CA 1
ATOM 1633 C C . TYR A 1 205 ? -11.545 4.053 10.909 1.00 85.38 205 TYR A C 1
ATOM 1635 O O . TYR A 1 205 ? -10.656 3.971 11.756 1.00 85.38 205 TYR A O 1
ATOM 1643 N N . ILE A 1 206 ? -12.737 3.463 11.040 1.00 85.06 206 ILE A N 1
ATOM 1644 C CA . ILE A 1 206 ? -13.162 2.702 12.227 1.00 85.06 206 ILE A CA 1
ATOM 1645 C C . ILE A 1 206 ? -12.680 1.245 12.180 1.00 85.06 206 ILE A C 1
ATOM 1647 O O . ILE A 1 206 ? -12.541 0.620 13.224 1.00 85.06 206 ILE A O 1
ATOM 1651 N N . ALA A 1 207 ? -12.407 0.705 10.992 1.00 87.25 207 ALA A N 1
ATOM 1652 C CA . ALA A 1 207 ? -12.021 -0.690 10.797 1.00 87.25 207 ALA A CA 1
ATOM 1653 C C . ALA A 1 207 ? -10.596 -0.806 10.243 1.00 87.25 207 ALA A C 1
ATOM 1655 O O . ALA A 1 207 ? -10.228 -0.074 9.315 1.00 87.25 207 ALA A O 1
ATOM 1656 N N . GLN A 1 208 ? -9.812 -1.752 10.757 1.00 85.38 208 GLN A N 1
ATOM 1657 C CA . GLN A 1 208 ? -8.456 -2.021 10.283 1.00 85.38 208 GLN A CA 1
ATOM 1658 C C . GLN A 1 208 ? -8.473 -2.507 8.825 1.00 85.38 208 GLN A C 1
ATOM 1660 O O . GLN A 1 208 ? -7.655 -2.070 8.012 1.00 85.38 208 GLN A O 1
ATOM 1665 N N . SER A 1 209 ? -9.463 -3.315 8.445 1.00 86.62 209 SER A N 1
ATOM 1666 C CA . SER A 1 209 ? -9.711 -3.726 7.060 1.00 86.62 209 SER A CA 1
ATOM 1667 C C . SER A 1 209 ? -9.906 -2.538 6.110 1.00 86.62 209 SER A C 1
ATOM 1669 O O . SER A 1 209 ? -9.343 -2.518 5.012 1.00 86.62 209 SER A O 1
ATOM 1671 N N . GLN A 1 210 ? -10.641 -1.505 6.536 1.00 87.50 210 GLN A N 1
ATOM 1672 C CA . GLN A 1 210 ? -10.863 -0.289 5.747 1.00 87.50 210 GLN A CA 1
ATOM 1673 C C . GLN A 1 210 ? -9.579 0.532 5.607 1.00 87.50 210 GLN A C 1
ATOM 1675 O O . GLN A 1 210 ? -9.292 1.034 4.518 1.00 87.50 210 GLN A O 1
ATOM 1680 N N . ILE A 1 211 ? -8.766 0.611 6.666 1.00 88.06 211 ILE A N 1
ATOM 1681 C CA . ILE A 1 211 ? -7.439 1.241 6.619 1.00 88.06 211 ILE A CA 1
ATOM 1682 C C . ILE A 1 211 ? -6.561 0.532 5.589 1.00 88.06 211 ILE A C 1
ATOM 1684 O O . ILE A 1 211 ? -6.015 1.185 4.698 1.00 88.06 211 ILE A O 1
ATOM 1688 N N . THR A 1 212 ? -6.468 -0.797 5.663 1.00 86.31 212 THR A N 1
ATOM 1689 C CA . THR A 1 212 ? -5.659 -1.603 4.741 1.00 86.31 212 THR A CA 1
ATOM 1690 C C . THR A 1 212 ? -6.159 -1.478 3.301 1.00 86.31 212 THR A C 1
ATOM 1692 O O . THR A 1 212 ? -5.356 -1.292 2.385 1.00 86.31 212 THR A O 1
ATOM 1695 N N . LYS A 1 213 ? -7.479 -1.496 3.077 1.00 88.06 213 LYS A N 1
ATOM 1696 C CA . LYS A 1 213 ? -8.080 -1.285 1.750 1.00 88.06 213 LYS A CA 1
ATOM 1697 C C . LYS A 1 213 ? -7.758 0.103 1.197 1.00 88.06 213 LYS A C 1
ATOM 1699 O O . LYS A 1 213 ? -7.365 0.236 0.038 1.00 88.06 213 LYS A O 1
ATOM 1704 N N . SER A 1 214 ? -7.893 1.139 2.018 1.00 88.94 214 SER A N 1
ATOM 1705 C CA . SER A 1 214 ? -7.587 2.513 1.623 1.00 88.94 214 SER A CA 1
ATOM 1706 C C . SER A 1 214 ? -6.093 2.696 1.334 1.00 88.94 214 SER A C 1
ATOM 1708 O O . SER A 1 214 ? -5.734 3.329 0.342 1.00 88.94 214 SER A O 1
ATOM 1710 N N . ALA A 1 215 ? -5.215 2.084 2.133 1.00 89.06 215 ALA A N 1
ATOM 1711 C CA . ALA A 1 215 ? -3.776 2.060 1.886 1.00 89.06 215 ALA A CA 1
ATOM 1712 C C . ALA A 1 215 ? -3.445 1.364 0.560 1.00 89.06 215 ALA A C 1
ATOM 1714 O O . ALA A 1 215 ? -2.689 1.911 -0.238 1.00 89.06 215 ALA A O 1
ATOM 1715 N N . CYS A 1 216 ? -4.071 0.219 0.276 1.00 88.75 216 CYS A N 1
ATOM 1716 C CA . CYS A 1 216 ? -3.927 -0.498 -0.990 1.00 88.75 216 CYS A CA 1
ATOM 1717 C C . CYS A 1 216 ? -4.292 0.386 -2.195 1.00 88.75 216 CYS A C 1
ATOM 1719 O O . CYS A 1 216 ? -3.543 0.445 -3.168 1.00 88.75 216 CYS A O 1
ATOM 1721 N N . ILE A 1 217 ? -5.409 1.119 -2.130 1.00 89.44 217 ILE A N 1
ATOM 1722 C CA . ILE A 1 217 ? -5.824 2.040 -3.202 1.00 89.44 217 ILE A CA 1
ATOM 1723 C C . ILE A 1 217 ? -4.799 3.169 -3.389 1.00 89.44 217 ILE A C 1
ATOM 1725 O O . ILE A 1 217 ? -4.470 3.520 -4.521 1.00 89.44 217 ILE A O 1
ATOM 1729 N N . LYS A 1 218 ? -4.261 3.727 -2.298 1.00 90.44 218 LYS A N 1
ATOM 1730 C CA . LYS A 1 218 ? -3.233 4.778 -2.364 1.00 90.44 218 LYS A CA 1
ATOM 1731 C C . LYS A 1 218 ? -1.915 4.266 -2.941 1.00 90.44 218 LYS A C 1
ATOM 1733 O O . LYS A 1 218 ? -1.329 4.944 -3.778 1.00 90.44 218 LYS A O 1
ATOM 1738 N N . VAL A 1 219 ? -1.473 3.072 -2.533 1.00 89.88 219 VAL A N 1
ATOM 1739 C CA . VAL A 1 219 ? -0.289 2.410 -3.102 1.00 89.88 219 VAL A CA 1
ATOM 1740 C C . VAL A 1 219 ? -0.503 2.162 -4.591 1.00 89.88 219 VAL A C 1
ATOM 1742 O O . VAL A 1 219 ? 0.369 2.505 -5.375 1.00 89.88 219 VAL A O 1
ATOM 1745 N N . LEU A 1 220 ? -1.672 1.661 -5.005 1.00 89.94 220 LEU A N 1
ATOM 1746 C CA . LEU A 1 220 ? -1.995 1.467 -6.419 1.00 89.94 220 LEU A CA 1
ATOM 1747 C C . LEU A 1 220 ? -1.870 2.771 -7.210 1.00 89.94 220 LEU A C 1
ATOM 1749 O O . LEU A 1 220 ? -1.157 2.811 -8.209 1.00 89.94 220 LEU A O 1
ATOM 1753 N N . TRP A 1 221 ? -2.519 3.843 -6.750 1.00 89.56 221 TRP A N 1
ATOM 1754 C CA . TRP A 1 221 ? -2.427 5.156 -7.392 1.00 89.56 221 TRP A CA 1
ATOM 1755 C C . TRP A 1 221 ? -0.985 5.649 -7.491 1.00 89.56 221 TRP A C 1
ATOM 1757 O O . TRP A 1 221 ? -0.550 6.082 -8.557 1.00 89.56 221 TRP A O 1
ATOM 1767 N N . PHE A 1 222 ? -0.230 5.539 -6.401 1.00 89.62 222 PHE A N 1
ATOM 1768 C CA . PHE A 1 222 ? 1.175 5.915 -6.359 1.00 89.62 222 PHE A CA 1
ATOM 1769 C C . PHE A 1 222 ? 2.018 5.105 -7.353 1.00 89.62 222 PHE A C 1
ATOM 1771 O O . PHE A 1 222 ? 2.835 5.675 -8.077 1.00 89.62 222 PHE A O 1
ATOM 1778 N N . THR A 1 223 ? 1.823 3.787 -7.408 1.00 86.88 223 THR A N 1
ATOM 1779 C CA . THR A 1 223 ? 2.564 2.879 -8.287 1.00 86.88 223 THR A CA 1
ATOM 1780 C C . THR A 1 223 ? 2.208 3.118 -9.751 1.00 86.88 223 THR A C 1
ATOM 1782 O O . THR A 1 223 ? 3.098 3.106 -10.593 1.00 86.88 223 THR A O 1
ATOM 1785 N N . VAL A 1 224 ? 0.945 3.404 -10.075 1.00 89.06 224 VAL A N 1
ATOM 1786 C CA . VAL A 1 224 ? 0.537 3.785 -11.436 1.00 89.06 224 VAL A CA 1
ATOM 1787 C C . VAL A 1 224 ? 1.221 5.091 -11.851 1.00 89.06 224 VAL A C 1
ATOM 1789 O O . VAL A 1 224 ? 1.834 5.151 -12.915 1.00 89.06 224 VAL A O 1
ATOM 1792 N N . TRP A 1 225 ? 1.207 6.123 -11.007 1.00 87.00 225 TRP A N 1
ATOM 1793 C CA . TRP A 1 225 ? 1.894 7.381 -11.321 1.00 87.00 225 TRP A CA 1
ATOM 1794 C C . TRP A 1 225 ? 3.412 7.218 -11.468 1.00 87.00 225 TRP A C 1
ATOM 1796 O O . TRP A 1 225 ? 3.990 7.727 -12.428 1.00 87.00 225 TRP A O 1
ATOM 1806 N N . ASN A 1 226 ? 4.060 6.473 -10.571 1.00 84.44 226 ASN A N 1
ATOM 1807 C CA . ASN A 1 226 ? 5.519 6.333 -10.568 1.00 84.44 226 ASN A CA 1
ATOM 1808 C C . ASN A 1 226 ? 6.059 5.293 -11.555 1.00 84.44 226 ASN A C 1
ATOM 1810 O O . ASN A 1 226 ? 7.118 5.499 -12.131 1.00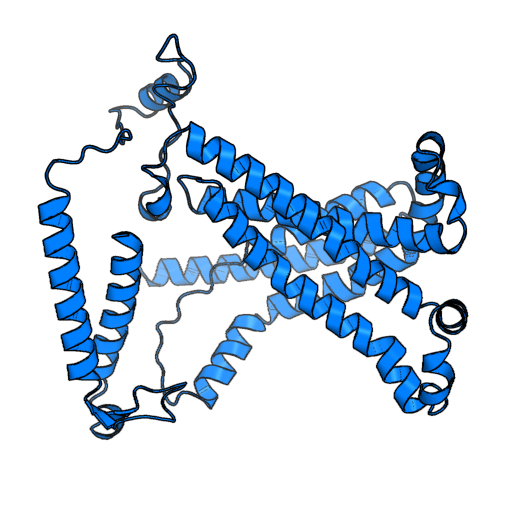 84.44 226 ASN A O 1
ATOM 1814 N N . ILE A 1 227 ? 5.382 4.165 -11.760 1.00 83.88 227 ILE A N 1
ATOM 1815 C CA . ILE A 1 227 ? 5.889 3.093 -12.631 1.00 83.88 227 ILE A CA 1
ATOM 1816 C C . ILE A 1 227 ? 5.322 3.214 -14.042 1.00 83.88 227 ILE A C 1
ATOM 1818 O O . ILE A 1 227 ? 6.045 2.977 -15.004 1.00 83.88 227 ILE A O 1
ATOM 1822 N N . PHE A 1 228 ? 4.057 3.591 -14.208 1.00 84.88 228 PHE A N 1
ATOM 1823 C CA . PHE A 1 228 ? 3.493 3.740 -15.546 1.00 84.88 228 PHE A CA 1
ATOM 1824 C C . PHE A 1 228 ? 3.781 5.134 -16.106 1.00 84.88 228 PHE A C 1
ATOM 1826 O O . PHE A 1 228 ? 4.560 5.272 -17.050 1.00 84.88 228 PHE A O 1
ATOM 1833 N N . PHE A 1 229 ? 3.220 6.180 -15.494 1.00 83.31 229 PHE A N 1
ATOM 1834 C CA . PHE A 1 229 ? 3.323 7.530 -16.049 1.00 83.31 229 PHE A CA 1
ATOM 1835 C C . PHE A 1 229 ? 4.751 8.070 -16.025 1.00 83.31 229 PHE A C 1
ATO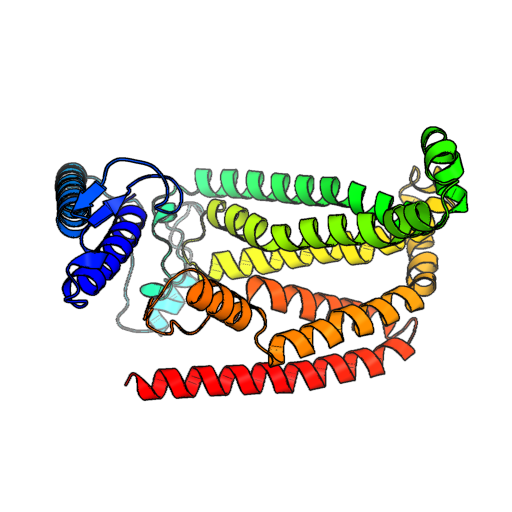M 1837 O O . PHE A 1 229 ? 5.189 8.599 -17.039 1.00 83.31 229 PHE A O 1
ATOM 1844 N N . ALA A 1 230 ? 5.510 7.911 -14.939 1.00 79.81 230 ALA A N 1
ATOM 1845 C CA . ALA A 1 230 ? 6.869 8.453 -14.899 1.00 79.81 230 ALA A CA 1
ATOM 1846 C C . ALA A 1 230 ? 7.808 7.807 -15.926 1.00 79.81 230 ALA A C 1
ATOM 1848 O O . ALA A 1 230 ? 8.572 8.525 -16.559 1.00 79.81 230 ALA A O 1
ATOM 1849 N N . ASN A 1 231 ? 7.717 6.494 -16.169 1.00 78.81 231 ASN A N 1
ATOM 1850 C CA . ASN A 1 231 ? 8.556 5.834 -17.179 1.00 78.81 231 ASN A CA 1
ATOM 1851 C C . ASN A 1 231 ? 8.149 6.218 -18.616 1.00 78.81 231 ASN A C 1
ATOM 1853 O O . ASN A 1 231 ? 9.011 6.483 -19.455 1.00 78.81 231 ASN A O 1
ATOM 1857 N N . VAL A 1 232 ? 6.844 6.324 -18.896 1.00 79.38 232 VAL A N 1
ATOM 1858 C CA . VAL A 1 232 ? 6.328 6.778 -20.205 1.00 79.38 232 VAL A CA 1
ATOM 1859 C C . VAL A 1 232 ? 6.698 8.241 -20.470 1.00 79.38 232 VAL A C 1
ATOM 1861 O O . VAL A 1 232 ? 7.174 8.588 -21.555 1.00 79.38 232 VAL A O 1
ATOM 1864 N N . LEU A 1 233 ? 6.509 9.103 -19.467 1.00 73.12 233 LEU A N 1
ATOM 1865 C CA . LEU A 1 233 ? 6.824 10.524 -19.550 1.00 73.12 233 LEU A CA 1
ATOM 1866 C C . LEU A 1 233 ? 8.331 10.749 -19.614 1.00 73.12 233 LEU A C 1
ATOM 1868 O O . LEU A 1 233 ? 8.752 11.540 -20.441 1.00 73.12 233 LEU A O 1
ATOM 1872 N N . SER A 1 234 ? 9.147 10.050 -18.822 1.00 67.31 234 SER A N 1
ATOM 1873 C CA . SER A 1 234 ? 10.606 10.213 -18.825 1.00 67.31 234 SER A CA 1
ATOM 1874 C C . SER A 1 234 ? 11.227 9.795 -20.159 1.00 67.31 234 SER A C 1
ATOM 1876 O O . SER A 1 234 ? 11.968 10.586 -20.742 1.00 67.31 234 SER A O 1
ATOM 1878 N N . GLY A 1 235 ? 10.835 8.643 -20.718 1.00 62.50 235 GLY A N 1
ATOM 1879 C CA . GLY A 1 235 ? 11.323 8.212 -22.036 1.00 62.50 235 GLY A CA 1
ATOM 1880 C C . GLY A 1 235 ? 10.977 9.174 -23.177 1.00 62.50 235 GLY A C 1
ATOM 1881 O O . GLY A 1 235 ? 11.694 9.244 -24.169 1.00 62.50 235 GLY A O 1
ATOM 1882 N N . SER A 1 236 ? 9.912 9.965 -23.016 1.00 61.47 236 SER A N 1
ATOM 1883 C CA . SER A 1 236 ? 9.491 10.977 -23.997 1.00 61.47 236 SER A CA 1
ATOM 1884 C C . SER A 1 236 ? 10.042 12.375 -23.702 1.00 61.47 236 SER A C 1
ATOM 1886 O O . SER A 1 236 ? 10.329 13.145 -24.620 1.00 61.47 236 SER A O 1
ATOM 1888 N N . ALA A 1 237 ? 10.191 12.714 -22.419 1.00 52.50 237 ALA A N 1
ATOM 1889 C CA . ALA A 1 237 ? 10.648 14.007 -21.922 1.00 52.50 237 ALA A CA 1
ATOM 1890 C C . ALA A 1 237 ? 12.106 14.263 -22.284 1.00 52.50 237 ALA A C 1
ATOM 1892 O O . ALA A 1 237 ? 12.432 15.389 -22.654 1.00 52.50 237 ALA A O 1
ATOM 1893 N N . LEU A 1 238 ? 12.946 13.221 -22.267 1.00 51.59 238 LEU A N 1
ATOM 1894 C CA . LEU A 1 238 ? 14.353 13.315 -22.665 1.00 51.59 238 LEU A CA 1
ATOM 1895 C C . LEU A 1 238 ? 14.529 13.828 -24.106 1.00 51.59 238 LEU A C 1
ATOM 1897 O O . LEU A 1 238 ? 15.550 14.438 -24.405 1.00 51.59 238 LEU A O 1
ATOM 1901 N N . TYR A 1 239 ? 13.520 13.667 -24.970 1.00 49.97 239 TYR A N 1
ATOM 1902 C CA . TYR A 1 239 ? 13.538 14.184 -26.342 1.00 49.97 239 TYR A CA 1
ATOM 1903 C C . TYR A 1 239 ? 12.758 15.491 -26.545 1.00 49.97 239 TYR A C 1
ATOM 1905 O O . TYR A 1 239 ? 13.003 16.187 -27.529 1.00 49.97 239 TYR A O 1
ATOM 1913 N N . ARG A 1 240 ? 11.806 15.850 -25.666 1.00 53.47 240 ARG A N 1
ATOM 1914 C CA . ARG A 1 240 ? 10.878 16.981 -25.892 1.00 53.47 240 ARG A CA 1
ATOM 1915 C C . ARG A 1 240 ? 10.542 17.785 -24.631 1.00 53.47 240 ARG A C 1
ATOM 1917 O O . ARG A 1 240 ? 9.374 18.047 -24.347 1.00 53.47 240 ARG A O 1
ATOM 1924 N N . VAL A 1 241 ? 11.564 18.251 -23.915 1.00 53.44 241 VAL A N 1
ATOM 1925 C CA . VAL A 1 241 ? 11.429 19.119 -22.723 1.00 53.44 241 VAL A CA 1
ATOM 1926 C C . VAL A 1 241 ? 10.572 20.373 -22.998 1.00 53.44 241 VAL A C 1
ATOM 1928 O O . VAL A 1 241 ? 9.812 20.806 -22.138 1.00 53.44 241 VAL A O 1
ATOM 1931 N N . ASN A 1 242 ? 10.574 20.890 -24.233 1.00 50.53 242 ASN A N 1
ATOM 1932 C CA . ASN A 1 242 ? 9.772 22.057 -24.633 1.00 50.53 242 ASN A CA 1
ATOM 1933 C C . ASN A 1 242 ? 8.266 21.784 -24.844 1.00 50.53 242 ASN A C 1
ATOM 1935 O O . ASN A 1 242 ? 7.508 22.726 -25.051 1.00 50.53 242 ASN A O 1
ATOM 1939 N N . VAL A 1 243 ? 7.802 20.528 -24.806 1.00 51.56 243 VAL A N 1
ATOM 1940 C CA . VAL A 1 243 ? 6.380 20.183 -25.036 1.00 51.56 243 VAL A CA 1
ATOM 1941 C C . VAL A 1 243 ? 5.576 20.092 -23.732 1.00 51.56 243 VAL A C 1
ATOM 1943 O O . VAL A 1 243 ? 4.357 20.242 -23.760 1.00 51.56 243 VAL A O 1
ATOM 1946 N N . PHE A 1 244 ? 6.233 19.943 -22.575 1.00 52.22 244 PHE A N 1
ATOM 1947 C CA . PHE A 1 244 ? 5.557 19.901 -21.267 1.00 52.22 244 PHE A CA 1
ATOM 1948 C C . PHE A 1 244 ? 4.916 21.233 -20.846 1.00 52.22 244 PHE A C 1
ATOM 1950 O O . PHE A 1 244 ? 4.101 21.252 -19.928 1.00 52.22 244 PHE A O 1
ATOM 1957 N N . LEU A 1 245 ? 5.237 22.333 -21.532 1.00 54.34 245 LEU A N 1
ATOM 1958 C CA . LEU A 1 245 ? 4.663 23.656 -21.275 1.00 54.34 245 LEU A CA 1
ATOM 1959 C C . LEU A 1 245 ? 3.304 23.878 -21.968 1.00 54.34 245 LEU A C 1
ATOM 1961 O O . LEU A 1 245 ? 2.611 24.840 -21.647 1.00 54.34 245 LEU A O 1
ATOM 1965 N N . GLU A 1 246 ? 2.878 22.983 -22.870 1.00 63.47 246 GLU A N 1
ATOM 1966 C CA . GLU A 1 246 ? 1.574 23.065 -23.539 1.00 63.47 246 GLU A CA 1
ATOM 1967 C C . GLU A 1 246 ? 0.664 21.872 -23.173 1.00 63.47 246 GLU A C 1
ATOM 1969 O O . GLU A 1 246 ? 0.750 20.807 -23.796 1.00 63.47 246 GLU A O 1
ATOM 1974 N N . PRO A 1 247 ? -0.291 22.031 -22.234 1.00 64.50 247 PRO A N 1
ATOM 1975 C CA . PRO A 1 247 ? -1.144 20.931 -21.775 1.00 64.50 247 PRO A CA 1
ATOM 1976 C C . PRO A 1 247 ? -2.018 20.308 -22.879 1.00 64.50 247 PRO A C 1
ATOM 1978 O O . PRO A 1 247 ? -2.392 19.140 -22.785 1.00 64.50 247 PRO A O 1
ATOM 1981 N N . LYS A 1 248 ? -2.287 21.036 -23.974 1.00 72.25 248 LYS A N 1
ATOM 1982 C CA . LYS A 1 248 ? -3.022 20.517 -25.144 1.00 72.25 248 LYS A CA 1
ATOM 1983 C C . LYS A 1 248 ? -2.280 19.405 -25.898 1.00 72.25 248 LYS A C 1
ATOM 1985 O O . LYS A 1 248 ? -2.930 18.620 -26.582 1.00 72.25 248 LYS A O 1
ATOM 1990 N N . LYS A 1 249 ? -0.949 19.317 -25.789 1.00 69.81 249 LYS A N 1
ATOM 1991 C CA . LYS A 1 249 ? -0.133 18.324 -26.513 1.00 69.81 249 LYS A CA 1
ATOM 1992 C C . LYS A 1 249 ? 0.130 17.044 -25.708 1.00 69.81 249 LYS A C 1
ATOM 1994 O O . LYS A 1 249 ? 0.615 16.070 -26.282 1.00 69.81 249 LYS A O 1
ATOM 1999 N N . ILE A 1 250 ? -0.240 17.004 -24.423 1.00 70.38 250 ILE A N 1
ATOM 2000 C CA . ILE A 1 250 ? -0.003 15.856 -23.527 1.00 70.38 250 ILE A CA 1
ATOM 2001 C C . ILE A 1 250 ? -0.611 14.547 -24.070 1.00 70.38 250 ILE A C 1
ATOM 2003 O O . ILE A 1 250 ? 0.123 13.559 -24.130 1.00 70.38 250 ILE A O 1
ATOM 2007 N N . PRO A 1 251 ? -1.882 14.497 -24.528 1.00 77.12 251 PRO A N 1
ATOM 2008 C CA . PRO A 1 251 ? -2.472 13.241 -25.003 1.00 77.12 251 PRO A CA 1
ATOM 2009 C C . PRO A 1 251 ? -1.780 12.687 -26.255 1.00 77.12 251 PRO A C 1
ATOM 2011 O O . PRO A 1 251 ? -1.587 11.480 -26.372 1.00 77.12 251 PRO A O 1
ATOM 2014 N N . GLY A 1 252 ? -1.360 13.567 -27.172 1.00 74.44 252 GLY A N 1
ATOM 2015 C CA . GLY A 1 252 ? -0.666 13.172 -28.400 1.00 74.44 252 GLY A CA 1
ATOM 2016 C C . GLY A 1 252 ? 0.736 12.623 -28.137 1.00 74.44 252 GLY A C 1
ATOM 2017 O O . GLY A 1 252 ? 1.135 11.638 -28.753 1.00 74.44 252 GLY A O 1
ATOM 2018 N N . VAL A 1 253 ? 1.465 13.209 -27.180 1.00 75.56 253 VAL A N 1
ATOM 2019 C CA . VAL A 1 253 ? 2.762 12.669 -26.741 1.00 75.56 253 VAL A CA 1
ATOM 2020 C C . VAL A 1 253 ? 2.571 11.305 -26.082 1.00 75.56 253 VAL A C 1
ATOM 2022 O O . VAL A 1 253 ? 3.295 10.374 -26.420 1.00 75.56 253 VAL A O 1
ATOM 2025 N N . LEU A 1 254 ? 1.566 11.149 -25.213 1.00 76.31 254 LEU A N 1
ATOM 2026 C CA . LEU A 1 254 ? 1.266 9.868 -24.569 1.00 76.31 254 LEU A CA 1
ATOM 2027 C C . LEU A 1 254 ? 0.947 8.761 -25.583 1.00 76.31 254 LEU A C 1
ATOM 2029 O O . LEU A 1 254 ? 1.431 7.641 -25.436 1.00 76.31 254 LEU A O 1
ATOM 2033 N N . ALA A 1 255 ? 0.177 9.078 -26.626 1.00 77.56 255 ALA A N 1
ATOM 2034 C CA . ALA A 1 255 ? -0.208 8.118 -27.658 1.00 77.56 255 ALA A CA 1
ATOM 2035 C C . ALA A 1 255 ? 0.995 7.529 -28.419 1.00 77.56 255 ALA A C 1
ATOM 2037 O O . ALA A 1 255 ? 0.945 6.376 -28.836 1.00 77.56 255 ALA A O 1
ATOM 2038 N N . LEU A 1 256 ? 2.081 8.295 -28.571 1.00 78.56 256 LEU A N 1
ATOM 2039 C CA . LEU A 1 256 ? 3.325 7.832 -29.198 1.00 78.56 256 LEU A CA 1
ATOM 2040 C C . LEU A 1 256 ? 4.280 7.183 -28.184 1.00 78.56 256 LEU A C 1
ATOM 2042 O O . LEU A 1 256 ? 4.965 6.211 -28.498 1.00 78.56 256 LEU A O 1
ATOM 2046 N N . ALA A 1 257 ? 4.303 7.709 -26.961 1.00 79.31 257 ALA A N 1
ATOM 2047 C CA . ALA A 1 257 ? 5.186 7.289 -25.881 1.00 79.31 257 ALA A CA 1
ATOM 2048 C C . ALA A 1 257 ? 4.865 5.899 -25.325 1.00 79.31 257 ALA A C 1
ATOM 2050 O O . ALA A 1 257 ? 5.770 5.111 -25.058 1.00 79.31 257 ALA A O 1
ATOM 2051 N N . VAL A 1 258 ? 3.574 5.610 -25.121 1.00 83.31 258 VAL A N 1
ATOM 2052 C CA . VAL A 1 258 ? 3.123 4.364 -24.487 1.00 83.31 258 VAL A CA 1
ATOM 2053 C C . VAL A 1 258 ? 3.529 3.148 -25.331 1.00 83.31 258 VAL A C 1
ATOM 2055 O O . VAL A 1 258 ? 4.230 2.290 -24.798 1.00 83.31 258 VAL A O 1
ATOM 2058 N N . PRO A 1 259 ? 3.221 3.065 -26.644 1.00 81.94 259 PRO A N 1
ATOM 2059 C CA . PRO A 1 259 ? 3.686 1.948 -27.470 1.00 81.94 259 PRO A CA 1
ATOM 2060 C C . PRO A 1 259 ? 5.216 1.849 -27.535 1.00 81.94 259 PRO A C 1
ATOM 2062 O O . PRO A 1 259 ? 5.756 0.746 -27.506 1.00 81.94 259 PRO A O 1
ATOM 2065 N N . GLY A 1 260 ? 5.918 2.991 -27.569 1.00 80.06 260 GLY A N 1
ATOM 2066 C CA . GLY A 1 260 ? 7.383 3.045 -27.622 1.00 80.06 260 GLY A CA 1
ATOM 2067 C C . GLY A 1 260 ? 8.080 2.409 -26.415 1.00 80.06 260 GLY A C 1
ATOM 2068 O O . GLY A 1 260 ? 9.206 1.939 -26.545 1.00 80.06 260 GLY A O 1
ATOM 2069 N N . GLN A 1 261 ? 7.400 2.325 -25.267 1.00 81.81 261 GLN A N 1
ATOM 2070 C CA . GLN A 1 261 ? 7.928 1.718 -24.041 1.00 81.81 261 GLN A CA 1
ATOM 2071 C C . GLN A 1 261 ? 7.472 0.271 -23.804 1.00 81.81 261 GLN A C 1
ATOM 2073 O O . GLN A 1 261 ? 7.762 -0.302 -22.751 1.00 81.81 261 GLN A O 1
ATOM 2078 N N . ALA A 1 262 ? 6.796 -0.366 -24.766 1.00 84.31 262 ALA A N 1
ATOM 2079 C CA . ALA A 1 262 ? 6.280 -1.727 -24.604 1.00 84.31 262 ALA A CA 1
ATOM 2080 C C . ALA A 1 262 ? 7.370 -2.741 -24.195 1.00 84.31 262 ALA A C 1
ATOM 2082 O O . ALA A 1 262 ? 7.159 -3.532 -23.275 1.00 84.31 262 ALA A O 1
ATOM 2083 N N . SER A 1 263 ? 8.560 -2.684 -24.806 1.00 83.94 263 SER A N 1
ATOM 2084 C CA . SER A 1 263 ? 9.686 -3.585 -24.495 1.00 83.94 263 SER A CA 1
ATOM 2085 C C . SER A 1 263 ? 10.189 -3.456 -23.053 1.00 83.94 263 SER A C 1
ATOM 2087 O O . SER A 1 263 ? 10.538 -4.459 -22.422 1.00 83.94 263 SER A O 1
ATOM 2089 N N . PHE A 1 264 ? 10.189 -2.237 -22.503 1.00 83.25 264 PHE A N 1
ATOM 2090 C CA . PHE A 1 264 ? 10.505 -2.000 -21.096 1.00 83.25 264 PHE A CA 1
ATOM 2091 C C . PHE A 1 264 ? 9.463 -2.654 -20.181 1.00 83.25 264 PHE A C 1
ATOM 2093 O O . PHE A 1 264 ? 9.830 -3.373 -19.252 1.00 83.25 264 PHE A O 1
ATOM 2100 N N . PHE A 1 265 ? 8.167 -2.476 -20.461 1.00 86.00 265 PHE A N 1
ATOM 2101 C CA . PHE A 1 265 ? 7.109 -3.062 -19.633 1.00 86.00 265 PHE A CA 1
ATOM 2102 C C . PHE A 1 265 ? 7.049 -4.589 -19.724 1.00 86.00 265 PHE A C 1
ATOM 2104 O O . PHE A 1 265 ? 6.816 -5.235 -18.705 1.00 86.00 265 PHE A O 1
ATOM 2111 N N . ILE A 1 266 ? 7.328 -5.181 -20.890 1.00 87.31 266 ILE A N 1
ATOM 2112 C CA . ILE A 1 266 ? 7.483 -6.639 -21.027 1.00 87.31 266 ILE A CA 1
ATOM 2113 C C . ILE A 1 266 ? 8.618 -7.128 -20.118 1.00 87.31 266 ILE A C 1
ATOM 2115 O O . ILE A 1 266 ? 8.419 -8.036 -19.309 1.00 87.31 266 ILE A O 1
ATOM 2119 N N . SER A 1 267 ? 9.782 -6.475 -20.182 1.00 86.44 267 SER A N 1
ATOM 2120 C CA . SER A 1 267 ? 10.933 -6.817 -19.335 1.00 86.44 267 SER A CA 1
ATOM 2121 C C . SER A 1 267 ? 10.628 -6.620 -17.846 1.00 86.44 267 SER A C 1
ATOM 2123 O O . SER A 1 267 ? 11.038 -7.424 -17.014 1.00 86.44 267 SER A O 1
ATOM 2125 N N . TYR A 1 268 ? 9.856 -5.591 -17.490 1.00 85.88 268 TYR A N 1
ATOM 2126 C CA . TYR A 1 268 ? 9.402 -5.343 -16.122 1.00 85.88 268 TYR A CA 1
ATOM 2127 C C . TYR A 1 268 ? 8.441 -6.428 -15.610 1.00 85.88 268 TYR A C 1
ATOM 2129 O O . TYR A 1 268 ? 8.560 -6.846 -14.455 1.00 85.88 268 TYR A O 1
ATOM 2137 N N . VAL A 1 269 ? 7.511 -6.915 -16.440 1.00 86.75 269 VAL A N 1
ATOM 2138 C CA . VAL A 1 269 ? 6.600 -8.023 -16.090 1.00 86.75 269 VAL A CA 1
ATOM 2139 C C . VAL A 1 269 ? 7.387 -9.308 -15.843 1.00 86.75 269 VAL A C 1
ATOM 2141 O O . VAL A 1 269 ? 7.167 -9.965 -14.828 1.00 86.75 269 VAL A O 1
ATOM 2144 N N . VAL A 1 270 ? 8.337 -9.641 -16.718 1.00 86.81 270 VAL A N 1
ATOM 2145 C CA . VAL A 1 270 ? 9.168 -10.844 -16.568 1.00 86.81 270 VAL A CA 1
ATOM 2146 C C . VAL A 1 270 ? 10.062 -10.727 -15.334 1.00 86.81 270 VAL A C 1
ATOM 2148 O O . VAL A 1 270 ? 9.964 -11.533 -14.414 1.00 86.81 270 VAL A O 1
ATOM 2151 N N . THR A 1 271 ? 10.888 -9.685 -15.258 1.00 83.50 271 THR A N 1
ATOM 2152 C CA . THR A 1 271 ? 11.887 -9.549 -14.193 1.00 83.50 271 THR A CA 1
ATOM 2153 C C . THR A 1 271 ? 11.246 -9.307 -12.838 1.00 83.50 271 THR A C 1
ATOM 2155 O O . THR A 1 271 ? 11.633 -9.931 -11.858 1.00 83.50 271 THR A O 1
ATOM 2158 N N . SER A 1 272 ? 10.266 -8.409 -12.739 1.00 80.62 272 SER A N 1
ATOM 2159 C CA . SER A 1 272 ? 9.686 -8.062 -11.442 1.00 80.62 272 SER A CA 1
ATOM 2160 C C . SER A 1 272 ? 8.526 -8.990 -11.068 1.00 80.62 272 SER A C 1
ATOM 2162 O O . SER A 1 272 ? 8.424 -9.385 -9.908 1.00 80.62 272 SER A O 1
ATOM 2164 N N . GLY A 1 273 ? 7.672 -9.361 -12.028 1.00 81.19 273 GLY A N 1
ATOM 2165 C CA . GLY A 1 273 ? 6.510 -10.215 -11.794 1.00 81.19 273 GLY A CA 1
ATOM 2166 C C . GLY A 1 273 ? 6.926 -11.641 -11.467 1.00 81.19 273 GLY A C 1
ATOM 2167 O O . GLY A 1 273 ? 6.599 -12.130 -10.389 1.00 81.19 273 GLY A O 1
ATOM 2168 N N . TRP A 1 274 ? 7.707 -12.289 -12.337 1.00 82.12 274 TRP A N 1
ATOM 2169 C CA . TRP A 1 274 ? 8.069 -13.698 -12.136 1.00 82.12 274 TRP A CA 1
ATOM 2170 C C . TRP A 1 274 ? 8.995 -13.886 -10.937 1.00 82.12 274 TRP A C 1
ATOM 2172 O O . TRP A 1 274 ? 8.760 -14.779 -10.126 1.00 82.12 274 TRP A O 1
ATOM 2182 N N . THR A 1 275 ? 9.991 -13.011 -10.763 1.00 81.88 275 THR A N 1
ATOM 2183 C CA . THR A 1 275 ? 10.888 -13.069 -9.596 1.00 81.88 275 THR A CA 1
ATOM 2184 C C . THR A 1 275 ? 10.120 -12.883 -8.290 1.00 81.88 275 THR A C 1
ATOM 2186 O O . THR A 1 275 ? 10.421 -13.551 -7.304 1.00 81.88 275 THR A O 1
ATOM 2189 N N . SER A 1 276 ? 9.097 -12.020 -8.269 1.00 77.69 276 SER A N 1
ATOM 2190 C CA . SER A 1 276 ? 8.266 -11.839 -7.076 1.00 77.69 276 SER A CA 1
ATOM 2191 C C . SER A 1 276 ? 7.337 -13.016 -6.813 1.00 77.69 276 SER A C 1
ATOM 2193 O O . SER A 1 276 ? 7.156 -13.403 -5.664 1.00 77.69 276 SER A O 1
ATOM 2195 N N . SER A 1 277 ? 6.742 -13.603 -7.851 1.00 77.75 277 SER A N 1
ATOM 2196 C CA . SER A 1 277 ? 5.939 -14.817 -7.688 1.00 77.75 277 SER A CA 1
ATOM 2197 C C . SER A 1 277 ? 6.800 -15.973 -7.168 1.00 77.75 277 SER A C 1
ATOM 2199 O O . SER A 1 277 ? 6.384 -16.695 -6.264 1.00 77.75 277 SER A O 1
ATOM 2201 N N . ALA A 1 278 ? 8.032 -16.107 -7.671 1.00 79.00 278 ALA A N 1
ATOM 2202 C CA . ALA A 1 278 ? 8.992 -17.099 -7.197 1.00 79.00 278 ALA A CA 1
ATOM 2203 C C . ALA A 1 278 ? 9.431 -16.845 -5.743 1.00 79.00 278 ALA A C 1
ATOM 2205 O O . ALA A 1 278 ? 9.466 -17.777 -4.939 1.00 79.00 278 ALA A O 1
ATOM 2206 N N . SER A 1 279 ? 9.711 -15.593 -5.363 1.00 72.25 279 SER A N 1
ATOM 2207 C CA . SER A 1 279 ? 10.056 -15.256 -3.973 1.00 72.25 279 SER A CA 1
ATOM 2208 C C . SER A 1 279 ? 8.875 -15.430 -3.009 1.00 72.25 279 SER A C 1
ATOM 2210 O O . SER A 1 279 ? 9.086 -15.779 -1.844 1.00 72.25 279 SER A O 1
ATOM 2212 N N . GLY A 1 280 ? 7.643 -15.247 -3.498 1.00 68.44 280 GLY A N 1
ATOM 2213 C CA . GLY A 1 280 ? 6.401 -15.522 -2.777 1.00 68.44 280 GLY A CA 1
ATOM 2214 C C . GLY A 1 280 ? 6.171 -17.012 -2.511 1.00 68.44 280 GLY A C 1
ATOM 2215 O O . GLY A 1 280 ? 5.762 -17.365 -1.405 1.00 68.44 280 GLY A O 1
ATOM 2216 N N . LEU A 1 281 ? 6.498 -17.893 -3.470 1.00 69.06 281 LEU A N 1
ATOM 2217 C CA . LEU A 1 281 ? 6.480 -19.355 -3.272 1.00 69.06 281 LEU A CA 1
ATOM 2218 C C . LEU A 1 281 ? 7.448 -19.790 -2.180 1.00 69.06 281 LEU A C 1
ATOM 2220 O O . LEU A 1 281 ? 7.091 -20.586 -1.317 1.00 69.06 281 LEU A O 1
ATOM 2224 N N . LEU A 1 282 ? 8.660 -19.240 -2.211 1.00 66.19 282 LEU A N 1
ATOM 2225 C CA . LEU A 1 282 ? 9.687 -19.540 -1.222 1.00 66.19 282 LEU A CA 1
ATOM 2226 C C . LEU A 1 282 ? 9.402 -18.895 0.139 1.00 66.19 282 LEU A C 1
ATOM 2228 O O . LEU A 1 282 ? 10.112 -19.193 1.087 1.00 66.19 282 LEU A O 1
ATOM 2232 N N . GLN A 1 283 ? 8.407 -18.006 0.256 1.00 67.56 283 GLN A N 1
ATOM 2233 C CA . GLN A 1 283 ? 8.153 -17.211 1.462 1.00 67.56 283 GLN A CA 1
ATOM 2234 C C . GLN A 1 283 ? 9.450 -16.598 2.028 1.00 67.56 283 GLN A C 1
ATOM 2236 O O . GLN A 1 283 ? 9.747 -16.681 3.222 1.00 67.56 283 GLN A O 1
ATOM 2241 N N . MET A 1 284 ? 10.250 -15.969 1.156 1.00 63.47 284 MET A N 1
ATOM 2242 C CA . MET A 1 284 ? 11.595 -15.489 1.510 1.00 63.47 284 MET A CA 1
ATOM 2243 C C . MET A 1 284 ? 11.600 -14.545 2.720 1.00 63.47 284 MET A C 1
ATOM 2245 O O . MET A 1 284 ? 12.544 -14.564 3.506 1.00 63.47 284 MET A O 1
ATOM 2249 N N . GLY A 1 285 ? 10.550 -13.737 2.894 1.00 66.38 285 GLY A N 1
ATOM 2250 C CA . GLY A 1 285 ? 10.404 -12.803 4.015 1.00 66.38 285 GLY A CA 1
ATOM 2251 C C . GLY A 1 285 ? 10.442 -13.487 5.389 1.00 66.38 285 GLY A C 1
ATOM 2252 O O . GLY A 1 285 ? 11.407 -13.278 6.134 1.00 66.38 285 GLY A O 1
ATOM 2253 N N . PRO A 1 286 ? 9.433 -14.305 5.749 1.00 65.19 286 PRO A N 1
ATOM 2254 C CA . PRO A 1 286 ? 9.411 -14.996 7.036 1.00 65.19 286 PRO A CA 1
ATOM 2255 C C . PRO A 1 286 ? 10.574 -15.981 7.195 1.00 65.19 286 PRO A C 1
ATOM 2257 O O . PRO A 1 286 ? 11.125 -16.050 8.289 1.00 65.19 286 PRO A O 1
ATOM 2260 N N . LEU A 1 287 ? 11.027 -16.663 6.132 1.00 66.50 287 LEU A N 1
ATOM 2261 C CA . LEU A 1 287 ? 12.195 -17.550 6.218 1.00 66.50 287 LEU A CA 1
ATOM 2262 C C . LEU A 1 287 ? 13.478 -16.797 6.569 1.00 66.50 287 LEU A C 1
ATOM 2264 O O . LEU A 1 287 ? 14.208 -17.216 7.463 1.00 66.50 287 LEU A O 1
ATOM 2268 N N . THR A 1 288 ? 13.741 -15.661 5.919 1.00 66.31 288 THR A N 1
ATOM 2269 C CA . THR A 1 288 ? 14.928 -14.843 6.210 1.00 66.31 288 THR A CA 1
ATOM 2270 C C . THR A 1 288 ? 14.832 -14.237 7.606 1.00 66.31 288 THR A C 1
ATOM 2272 O O . THR A 1 288 ? 15.809 -14.242 8.352 1.00 66.31 288 THR A O 1
ATOM 2275 N N . CYS A 1 289 ? 13.646 -13.768 8.009 1.00 64.81 289 CYS A N 1
ATOM 2276 C CA . CYS A 1 289 ? 13.422 -13.263 9.361 1.00 64.81 289 CYS A CA 1
ATOM 2277 C C . CYS A 1 289 ? 13.638 -14.361 10.412 1.00 64.81 289 CYS A C 1
ATOM 2279 O O . CYS A 1 289 ? 14.303 -14.114 11.416 1.00 64.81 289 CYS A O 1
ATOM 2281 N N . ASN A 1 290 ? 13.141 -15.576 10.167 1.00 68.62 290 ASN A N 1
ATOM 2282 C CA . ASN A 1 290 ? 13.337 -16.720 11.049 1.00 68.62 290 ASN A CA 1
ATOM 2283 C C . ASN A 1 290 ? 14.808 -17.150 11.100 1.00 68.62 290 ASN A C 1
ATOM 2285 O O . ASN A 1 290 ? 15.333 -17.412 12.177 1.00 68.62 290 ASN A O 1
ATOM 2289 N N . PHE A 1 291 ? 15.510 -17.150 9.966 1.00 70.62 291 PHE A N 1
ATOM 2290 C CA . PHE A 1 291 ? 16.935 -17.465 9.911 1.00 70.62 291 PHE A CA 1
ATOM 2291 C C . PHE A 1 291 ? 17.770 -16.444 10.696 1.00 70.62 291 PHE A C 1
ATOM 2293 O O . PHE A 1 291 ? 18.601 -16.827 11.518 1.00 70.62 291 PHE A O 1
ATOM 2300 N N . ILE A 1 292 ? 17.501 -15.144 10.525 1.00 69.19 292 ILE A N 1
ATOM 2301 C CA . ILE A 1 292 ? 18.157 -14.070 11.287 1.00 69.19 292 ILE A CA 1
ATOM 2302 C C . ILE A 1 292 ? 17.820 -14.190 12.777 1.00 69.19 292 ILE A C 1
ATOM 23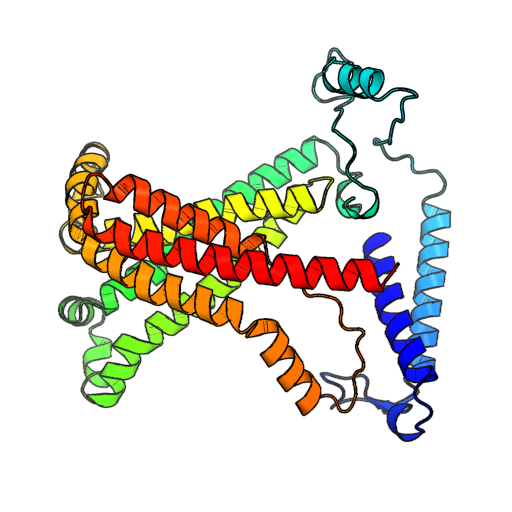04 O O . ILE A 1 292 ? 18.722 -14.117 13.608 1.00 69.19 292 ILE A O 1
ATOM 2308 N N . LYS A 1 293 ? 16.547 -14.413 13.132 1.00 65.62 293 LYS A N 1
ATOM 2309 C CA . LYS A 1 293 ? 16.112 -14.591 14.526 1.00 65.62 293 LYS A CA 1
ATOM 2310 C C . LYS A 1 293 ? 16.754 -15.816 15.165 1.00 65.62 293 LYS A C 1
ATOM 2312 O O . LYS A 1 293 ? 17.275 -15.691 16.258 1.00 65.62 293 LYS A O 1
ATOM 2317 N N . THR A 1 294 ? 16.800 -16.953 14.481 1.00 63.56 294 THR A N 1
ATOM 2318 C CA . THR A 1 294 ? 17.448 -18.181 14.968 1.00 63.56 294 THR A CA 1
ATOM 2319 C C . THR A 1 294 ? 18.955 -17.987 15.146 1.00 63.56 294 THR A C 1
ATOM 2321 O O . THR A 1 294 ? 19.537 -18.478 16.111 1.00 63.56 294 THR A O 1
ATOM 2324 N N . THR A 1 295 ? 19.586 -17.231 14.242 1.00 64.12 295 THR A N 1
ATOM 2325 C CA . THR A 1 295 ? 21.032 -16.966 14.274 1.00 64.12 295 THR A CA 1
ATOM 2326 C C . THR A 1 295 ? 21.418 -15.964 15.371 1.00 64.12 295 THR A C 1
ATOM 2328 O O . THR A 1 295 ? 22.422 -16.163 16.049 1.00 64.12 295 THR A O 1
ATOM 2331 N N . PHE A 1 296 ? 20.632 -14.901 15.584 1.00 59.53 296 PHE A N 1
ATOM 2332 C CA . PHE A 1 296 ? 20.930 -13.850 16.572 1.00 59.53 296 PHE A CA 1
ATOM 2333 C C . PHE A 1 296 ? 20.272 -14.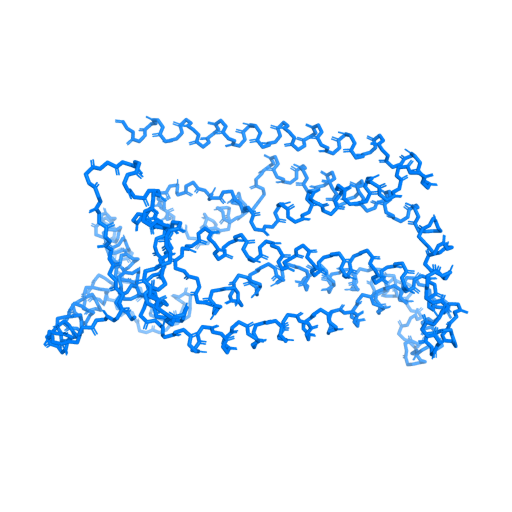064 17.943 1.00 59.53 296 PHE A C 1
ATOM 2335 O O . PHE A 1 296 ? 20.784 -13.580 18.949 1.00 59.53 296 PHE A O 1
ATOM 2342 N N . SER A 1 297 ? 19.142 -14.765 18.012 1.00 51.53 297 SER A N 1
ATOM 2343 C CA . SER A 1 297 ? 18.389 -15.040 19.240 1.00 51.53 297 SER A CA 1
ATOM 2344 C C . SER A 1 297 ? 18.318 -16.547 19.470 1.00 51.53 297 SER A C 1
ATOM 2346 O O . SER A 1 297 ? 17.506 -17.261 18.888 1.00 51.53 297 SER A O 1
ATOM 2348 N N . ARG A 1 298 ? 19.193 -17.049 20.347 1.00 45.25 298 ARG A N 1
ATOM 2349 C CA . ARG A 1 298 ? 19.217 -18.459 20.750 1.00 45.25 298 ARG A CA 1
ATOM 2350 C C . ARG A 1 298 ? 17.906 -18.793 21.478 1.00 45.25 298 ARG A C 1
ATOM 2352 O O . ARG A 1 298 ? 17.753 -18.425 22.638 1.00 45.25 298 ARG A O 1
ATOM 2359 N N . LYS A 1 299 ? 17.007 -19.494 20.775 1.00 46.47 299 LYS A N 1
ATOM 2360 C CA . LYS A 1 299 ? 15.674 -19.950 21.214 1.00 46.47 299 LYS A CA 1
ATOM 2361 C C . LYS A 1 299 ? 14.726 -18.814 21.611 1.00 46.47 299 LYS A C 1
ATOM 2363 O O . LYS A 1 299 ? 14.512 -18.540 22.786 1.00 46.47 299 LYS A O 1
ATOM 2368 N N . PHE A 1 300 ? 14.151 -18.179 20.598 1.00 42.50 300 PHE A N 1
ATOM 2369 C CA . PHE A 1 300 ? 12.832 -17.567 20.715 1.00 42.50 300 PHE A CA 1
ATOM 2370 C C . PHE A 1 300 ? 11.862 -18.582 20.095 1.00 42.50 300 PHE A C 1
ATOM 2372 O O . PHE A 1 300 ? 11.748 -18.622 18.872 1.00 42.50 300 PHE A O 1
ATOM 2379 N N . ASP A 1 301 ? 11.227 -19.431 20.910 1.00 45.12 301 ASP A N 1
ATOM 2380 C CA . ASP A 1 301 ? 9.999 -20.115 20.482 1.00 45.12 301 ASP A CA 1
ATOM 2381 C C . ASP A 1 301 ? 8.911 -19.040 20.521 1.00 45.12 301 ASP A C 1
ATOM 2383 O O . ASP A 1 301 ? 8.171 -18.881 21.487 1.00 45.12 301 ASP A O 1
ATOM 2387 N N . ALA A 1 302 ? 8.924 -18.177 19.505 1.00 46.62 302 ALA A N 1
ATOM 2388 C CA . ALA A 1 302 ? 7.731 -17.432 19.178 1.00 46.62 302 ALA A CA 1
ATOM 2389 C C . ALA A 1 302 ? 6.787 -18.462 18.573 1.00 46.62 302 ALA A C 1
ATOM 2391 O O . ALA A 1 302 ? 7.147 -19.079 17.565 1.00 46.62 302 ALA A O 1
ATOM 2392 N N . ASP A 1 303 ? 5.616 -18.637 19.189 1.00 42.56 303 ASP A N 1
ATOM 2393 C CA . ASP A 1 303 ? 4.477 -19.261 18.531 1.00 42.56 303 ASP A CA 1
ATOM 2394 C C . ASP A 1 303 ? 4.458 -18.771 17.087 1.00 42.56 303 ASP A C 1
ATOM 2396 O O . ASP A 1 303 ? 4.651 -17.577 16.823 1.00 42.56 303 ASP A O 1
ATOM 2400 N N . PHE A 1 304 ? 4.374 -19.716 16.154 1.00 43.94 304 PHE A N 1
ATOM 2401 C CA . PHE A 1 304 ? 4.439 -19.446 14.727 1.00 43.94 304 PHE A CA 1
ATOM 2402 C C . PHE A 1 304 ? 3.160 -18.689 14.345 1.00 43.94 304 PHE A C 1
ATOM 2404 O O . PHE A 1 304 ? 2.218 -19.263 13.808 1.00 43.94 304 PHE A O 1
ATOM 2411 N N . GLU A 1 305 ? 3.090 -17.401 14.689 1.00 46.31 305 GLU A N 1
ATOM 2412 C CA . GLU A 1 305 ? 2.036 -16.504 14.254 1.00 46.31 305 GLU A CA 1
ATOM 2413 C C . GLU A 1 305 ? 2.105 -16.509 12.740 1.00 46.31 305 GLU A C 1
ATOM 2415 O O . GLU A 1 305 ? 3.080 -16.051 12.132 1.00 46.31 305 GLU A O 1
ATOM 2420 N N . VAL A 1 306 ? 1.088 -17.129 12.147 1.00 49.09 306 VAL A N 1
ATOM 2421 C CA . VAL A 1 306 ? 0.984 -17.296 10.708 1.00 49.09 306 VAL A CA 1
ATOM 2422 C C . VAL A 1 306 ? 1.121 -15.906 10.101 1.00 49.09 306 VAL A C 1
ATOM 2424 O O . VAL A 1 306 ? 0.296 -15.039 10.411 1.00 49.09 306 VAL A O 1
ATOM 2427 N N . PRO A 1 307 ? 2.159 -15.646 9.282 1.00 53.28 307 PRO A N 1
ATOM 2428 C CA . PRO A 1 307 ? 2.326 -14.341 8.676 1.00 53.28 307 PRO A CA 1
ATOM 2429 C C . PRO A 1 307 ? 1.048 -14.026 7.910 1.00 53.28 307 PRO A C 1
ATOM 2431 O O . PRO A 1 307 ? 0.677 -14.751 6.983 1.00 53.28 307 PRO A O 1
ATOM 2434 N N . SER A 1 308 ? 0.343 -12.974 8.324 1.00 56.06 308 SER A N 1
ATOM 2435 C CA . SER A 1 308 ? -0.822 -12.515 7.587 1.00 56.06 308 SER A CA 1
ATOM 2436 C C . SER A 1 308 ? -0.376 -12.202 6.163 1.00 56.06 308 SER A C 1
ATOM 2438 O O . SER A 1 308 ? 0.660 -11.567 5.943 1.00 56.06 308 SER A O 1
ATOM 2440 N N . ILE A 1 309 ? -1.122 -12.714 5.181 1.00 60.09 309 ILE A N 1
ATOM 2441 C CA . ILE A 1 309 ? -0.819 -12.475 3.769 1.00 60.09 309 ILE A CA 1
ATOM 2442 C C . ILE A 1 309 ? -0.749 -10.950 3.591 1.00 60.09 309 ILE A C 1
ATOM 2444 O O . ILE A 1 309 ? -1.720 -10.270 3.938 1.00 60.09 309 ILE A O 1
ATOM 2448 N N . PRO A 1 310 ? 0.371 -10.376 3.108 1.00 63.78 310 PRO A N 1
ATOM 2449 C CA . PRO A 1 310 ? 0.540 -8.930 3.008 1.00 63.78 310 PRO A CA 1
ATOM 2450 C C . PRO A 1 310 ? -0.297 -8.375 1.846 1.00 63.78 310 PRO A C 1
ATOM 2452 O O . PRO A 1 310 ? 0.212 -7.974 0.797 1.00 63.78 310 PRO A O 1
ATOM 2455 N N . TYR A 1 311 ? -1.616 -8.329 2.045 1.00 65.00 311 TYR A N 1
ATOM 2456 C CA . TYR A 1 311 ? -2.610 -7.869 1.076 1.00 65.00 311 TYR A CA 1
ATOM 2457 C C . TYR A 1 311 ? -2.303 -6.458 0.555 1.00 65.00 311 TYR A C 1
ATOM 2459 O O . TYR A 1 311 ? -2.564 -6.144 -0.603 1.00 65.00 311 TYR A O 1
ATOM 2467 N N . HIS A 1 312 ? -1.699 -5.613 1.393 1.00 62.31 312 HIS A N 1
ATOM 2468 C CA . HIS A 1 312 ? -1.396 -4.216 1.084 1.00 62.31 312 HIS A CA 1
ATOM 2469 C C . HIS A 1 312 ? -0.297 -4.015 0.027 1.00 62.31 312 HIS A C 1
ATOM 2471 O O . HIS A 1 312 ? -0.243 -2.944 -0.573 1.00 62.31 312 HIS A O 1
ATOM 2477 N N . GLY A 1 313 ? 0.592 -4.991 -0.190 1.00 67.50 313 GLY A N 1
ATOM 2478 C CA . GLY A 1 313 ? 1.685 -4.892 -1.170 1.00 67.50 313 GLY A CA 1
ATOM 2479 C C . GLY A 1 313 ? 1.406 -5.642 -2.472 1.00 67.50 313 GLY A C 1
ATOM 2480 O O . GLY A 1 313 ? 1.703 -5.142 -3.557 1.00 67.50 313 GLY A O 1
ATOM 2481 N N . GLU A 1 314 ? 0.784 -6.816 -2.370 1.00 74.88 314 GLU A N 1
ATOM 2482 C CA . GLU A 1 314 ? 0.573 -7.714 -3.509 1.00 74.88 314 GLU A CA 1
ATOM 2483 C C . GLU A 1 314 ? -0.603 -7.280 -4.396 1.00 74.88 314 GLU A C 1
ATOM 2485 O O . GLU A 1 314 ? -0.483 -7.250 -5.622 1.00 74.88 314 GLU A O 1
ATOM 2490 N N . ILE A 1 315 ? -1.727 -6.859 -3.799 1.00 81.50 315 ILE A N 1
ATOM 2491 C CA . ILE A 1 315 ? -2.927 -6.455 -4.550 1.00 81.50 315 ILE A CA 1
ATOM 2492 C C . ILE A 1 315 ? -2.646 -5.277 -5.505 1.00 81.50 315 ILE A C 1
ATOM 2494 O O . ILE A 1 315 ? -2.998 -5.388 -6.685 1.00 81.50 315 ILE A O 1
ATOM 2498 N N . PRO A 1 316 ? -1.989 -4.173 -5.080 1.00 84.44 316 PRO A N 1
ATOM 2499 C CA . PRO A 1 316 ? -1.657 -3.070 -5.984 1.00 84.44 316 PRO A CA 1
ATOM 2500 C C . PRO A 1 316 ? -0.818 -3.507 -7.186 1.00 84.44 316 PRO A C 1
ATOM 2502 O O . PRO A 1 316 ? -0.971 -2.973 -8.282 1.00 84.44 316 PRO A O 1
ATOM 2505 N N . ARG A 1 317 ? 0.056 -4.498 -6.997 1.00 83.38 317 ARG A N 1
ATOM 2506 C CA . ARG A 1 317 ? 0.935 -5.008 -8.046 1.00 83.38 317 ARG A CA 1
ATOM 2507 C C . ARG A 1 317 ? 0.178 -5.835 -9.080 1.00 83.38 317 ARG A C 1
ATOM 2509 O O . ARG A 1 317 ? 0.351 -5.619 -10.276 1.00 83.38 317 ARG A O 1
ATOM 2516 N N . ILE A 1 318 ? -0.697 -6.732 -8.625 1.00 87.75 318 ILE A N 1
ATOM 2517 C CA . ILE A 1 318 ? -1.581 -7.521 -9.497 1.00 87.75 318 ILE A CA 1
ATOM 2518 C C . ILE A 1 318 ? -2.473 -6.585 -10.327 1.00 87.75 318 ILE A C 1
ATOM 2520 O O . ILE A 1 318 ? -2.625 -6.776 -11.535 1.00 87.75 318 ILE A O 1
ATOM 2524 N N . LEU A 1 319 ? -3.024 -5.544 -9.692 1.00 89.56 319 LEU A N 1
ATOM 2525 C CA . LEU A 1 319 ? -3.839 -4.517 -10.349 1.00 89.56 319 LEU A CA 1
ATOM 2526 C C . LEU A 1 319 ? -3.034 -3.693 -11.363 1.00 89.56 319 LEU A C 1
ATOM 2528 O O . LEU A 1 319 ? -3.542 -3.420 -12.449 1.00 89.56 319 LEU A O 1
ATOM 2532 N N . LEU A 1 320 ? -1.779 -3.341 -11.061 1.00 88.56 320 LEU A N 1
ATOM 2533 C CA . LEU A 1 320 ? -0.884 -2.671 -12.011 1.00 88.56 320 LEU A CA 1
ATOM 2534 C C . LEU A 1 320 ? -0.639 -3.537 -13.253 1.00 88.56 320 LEU A C 1
ATOM 2536 O O . LEU A 1 320 ? -0.716 -3.038 -14.372 1.00 88.56 320 LEU A O 1
ATOM 2540 N N . PHE A 1 321 ? -0.368 -4.831 -13.077 1.00 89.19 321 PHE A N 1
ATOM 2541 C CA . PHE A 1 321 ? -0.214 -5.749 -14.204 1.00 89.19 321 PHE A CA 1
ATOM 2542 C C . PHE A 1 321 ? -1.510 -5.911 -15.003 1.00 89.19 321 PHE A C 1
ATOM 2544 O O . PHE A 1 321 ? -1.455 -5.992 -16.228 1.00 89.19 321 PHE A O 1
ATOM 2551 N N . GLY A 1 322 ? -2.669 -5.849 -14.339 1.00 89.88 322 GLY A N 1
ATOM 2552 C CA . GLY A 1 322 ? -3.970 -5.805 -15.007 1.00 89.88 322 GLY A CA 1
ATOM 2553 C C . GLY A 1 322 ? -4.133 -4.546 -15.860 1.00 89.88 322 GLY A C 1
ATOM 2554 O O . GLY A 1 322 ? -4.518 -4.635 -17.024 1.00 89.88 322 GLY A O 1
ATOM 2555 N N . LEU A 1 323 ? -3.758 -3.380 -15.322 1.00 90.75 323 LEU A N 1
ATOM 2556 C CA . LEU A 1 323 ? -3.755 -2.111 -16.054 1.00 90.75 323 LEU A CA 1
ATOM 2557 C C . LEU A 1 323 ? -2.825 -2.164 -17.276 1.00 90.75 323 LEU A C 1
ATOM 2559 O O . LEU A 1 323 ? -3.216 -1.739 -18.364 1.00 90.75 323 LEU A O 1
ATOM 2563 N N . LEU A 1 324 ? -1.613 -2.707 -17.116 1.00 89.31 324 LEU A N 1
ATOM 2564 C CA . LEU A 1 324 ? -0.671 -2.908 -18.220 1.00 89.31 324 LEU A CA 1
ATOM 2565 C C . LEU A 1 324 ? -1.250 -3.860 -19.272 1.00 89.31 324 LEU A C 1
ATOM 2567 O O . LEU A 1 324 ? -1.203 -3.544 -20.456 1.00 89.31 324 LEU A O 1
ATOM 2571 N N . GLY A 1 325 ? -1.854 -4.972 -18.854 1.00 89.44 325 GLY A N 1
ATOM 2572 C CA . GLY A 1 325 ? -2.513 -5.917 -19.751 1.00 89.44 325 GLY A CA 1
ATOM 2573 C C . GLY A 1 325 ? -3.610 -5.267 -20.585 1.00 89.44 325 GLY A C 1
ATOM 2574 O O . GLY A 1 325 ? -3.594 -5.398 -21.803 1.00 89.44 325 GLY A O 1
ATOM 2575 N N . ILE A 1 326 ? -4.509 -4.502 -19.959 1.00 90.56 326 ILE A N 1
ATOM 2576 C CA . ILE A 1 326 ? -5.594 -3.795 -20.661 1.00 90.56 326 ILE A CA 1
ATOM 2577 C C . ILE A 1 326 ? -5.035 -2.745 -21.630 1.00 90.56 326 ILE A C 1
ATOM 2579 O O . ILE A 1 326 ? -5.484 -2.650 -22.770 1.00 90.56 326 ILE A O 1
ATOM 2583 N N . THR A 1 327 ? -4.035 -1.973 -21.201 1.00 87.50 327 THR A N 1
ATOM 2584 C CA . THR A 1 327 ? -3.457 -0.885 -22.008 1.00 87.50 327 THR A CA 1
ATOM 2585 C C . THR A 1 327 ? -2.708 -1.424 -23.227 1.00 87.50 327 THR A C 1
ATOM 2587 O O . THR A 1 327 ? -2.875 -0.930 -24.340 1.00 87.50 327 THR A O 1
ATOM 2590 N N . TYR A 1 328 ? -1.895 -2.462 -23.034 1.00 87.44 328 TYR A N 1
ATOM 2591 C CA . TYR A 1 328 ? -1.060 -3.036 -24.086 1.00 87.44 328 TYR A CA 1
ATOM 2592 C C . TYR A 1 328 ? -1.748 -4.149 -24.879 1.00 87.44 328 TYR A C 1
ATOM 2594 O O . TYR A 1 328 ? -1.188 -4.584 -25.883 1.00 87.44 328 TYR A O 1
ATOM 2602 N N . PHE A 1 329 ? -2.969 -4.555 -24.513 1.00 87.69 329 PHE A N 1
ATOM 2603 C CA . PHE A 1 329 ? -3.770 -5.502 -25.294 1.00 87.69 329 PHE A CA 1
ATOM 2604 C C . PHE A 1 329 ? -3.918 -5.060 -26.752 1.00 87.69 329 PHE A C 1
ATOM 2606 O O . PHE A 1 329 ? -3.703 -5.851 -27.666 1.00 87.69 329 PHE A O 1
ATOM 2613 N N . PHE A 1 330 ? -4.221 -3.776 -26.962 1.00 84.94 330 PHE A N 1
ATOM 2614 C CA . PHE A 1 330 ? -4.380 -3.201 -28.297 1.00 84.94 330 PHE A CA 1
ATOM 2615 C C . PHE A 1 330 ? -3.053 -2.750 -28.925 1.00 84.94 330 PHE A C 1
ATOM 2617 O O . PHE A 1 330 ? -2.932 -2.741 -30.145 1.00 84.94 330 PHE A O 1
ATOM 2624 N N . LEU A 1 331 ? -2.069 -2.355 -28.110 1.00 84.75 331 LEU A N 1
ATOM 2625 C CA . LEU A 1 331 ? -0.843 -1.700 -28.587 1.00 84.75 331 LEU A CA 1
ATOM 2626 C C . LEU A 1 331 ? 0.300 -2.681 -28.880 1.00 84.75 331 LEU A C 1
ATOM 2628 O O . LEU A 1 331 ? 1.035 -2.498 -29.845 1.00 84.75 331 LEU A O 1
ATOM 2632 N N . ALA A 1 332 ? 0.482 -3.695 -28.033 1.00 83.06 332 ALA A N 1
ATOM 2633 C CA . ALA A 1 332 ? 1.587 -4.645 -28.110 1.00 83.06 332 ALA A CA 1
ATOM 2634 C C . ALA A 1 332 ? 1.159 -6.003 -27.520 1.00 83.06 332 ALA A C 1
ATOM 2636 O O . ALA A 1 332 ? 1.471 -6.306 -26.363 1.00 83.06 332 ALA A O 1
ATOM 2637 N N . PRO A 1 333 ? 0.478 -6.863 -28.303 1.00 86.00 333 PRO A N 1
ATOM 2638 C CA . PRO A 1 333 ? -0.123 -8.099 -27.795 1.00 86.00 333 PRO A CA 1
ATOM 2639 C C . PRO A 1 333 ? 0.904 -9.111 -27.261 1.00 86.00 333 PRO A C 1
ATOM 2641 O O . PRO A 1 333 ? 0.550 -10.024 -26.519 1.00 86.00 333 PRO A O 1
ATOM 2644 N N . MET A 1 334 ? 2.190 -8.928 -27.570 1.00 87.06 334 MET A N 1
ATOM 2645 C CA . MET A 1 334 ? 3.280 -9.770 -27.071 1.00 87.06 334 MET A CA 1
ATOM 2646 C C . MET A 1 334 ? 3.439 -9.747 -25.546 1.00 87.06 334 MET A C 1
ATOM 2648 O O . MET A 1 334 ? 4.042 -10.667 -25.005 1.00 87.06 334 MET A O 1
ATOM 2652 N N . ILE A 1 335 ? 2.883 -8.763 -24.827 1.00 88.75 335 ILE A N 1
ATOM 2653 C CA . ILE A 1 335 ? 2.916 -8.744 -23.353 1.00 88.75 335 ILE A CA 1
ATOM 2654 C C . ILE A 1 335 ? 1.948 -9.756 -22.712 1.00 88.75 335 ILE A C 1
ATOM 2656 O O . ILE A 1 335 ? 2.195 -10.226 -21.601 1.00 88.75 335 ILE A O 1
ATOM 2660 N N . LEU A 1 336 ? 0.856 -10.112 -23.403 1.00 88.75 336 LEU A N 1
ATOM 2661 C CA . LEU A 1 336 ? -0.181 -11.006 -22.881 1.00 88.75 336 LEU A CA 1
ATOM 2662 C C . LEU A 1 336 ? 0.324 -12.385 -22.455 1.00 88.75 336 LEU A C 1
ATOM 2664 O O . LEU A 1 336 ? -0.029 -12.792 -21.349 1.00 88.75 336 LEU A O 1
ATOM 2668 N N . PRO A 1 337 ? 1.120 -13.124 -23.254 1.00 91.19 337 PRO A N 1
ATOM 2669 C CA . PRO A 1 337 ? 1.599 -14.436 -22.828 1.00 91.19 337 PRO A CA 1
ATOM 2670 C C . PRO A 1 337 ? 2.424 -14.355 -21.537 1.00 91.19 337 PRO A C 1
ATOM 2672 O O . PRO A 1 337 ? 2.248 -15.187 -20.649 1.00 91.19 337 PRO A O 1
ATOM 2675 N N . PHE A 1 338 ? 3.257 -13.321 -21.370 1.00 89.06 338 PHE A N 1
ATOM 2676 C CA . PHE A 1 338 ? 4.046 -13.132 -20.146 1.00 89.06 338 PHE A CA 1
ATOM 2677 C C . PHE A 1 338 ? 3.173 -12.815 -18.926 1.00 89.06 338 PHE A C 1
ATOM 2679 O O . PHE A 1 338 ? 3.437 -13.319 -17.831 1.00 89.06 338 PHE A O 1
ATOM 2686 N N . LEU A 1 339 ? 2.117 -12.017 -19.117 1.00 90.12 339 LEU A N 1
ATOM 2687 C CA . LEU A 1 339 ? 1.122 -11.737 -18.081 1.00 90.12 339 LEU A CA 1
ATOM 2688 C C . LEU A 1 339 ? 0.316 -12.984 -17.714 1.00 90.12 339 LEU A C 1
ATOM 2690 O O . LEU A 1 339 ? 0.083 -13.227 -16.535 1.00 90.12 339 LEU A O 1
ATOM 2694 N N . LEU A 1 340 ? -0.071 -13.799 -18.696 1.00 91.12 340 LEU A N 1
ATOM 2695 C CA . LEU A 1 340 ? -0.795 -15.045 -18.458 1.00 91.12 340 LEU A CA 1
ATOM 2696 C C . LEU A 1 340 ? 0.040 -16.002 -17.605 1.00 91.12 340 LEU A C 1
ATOM 2698 O O . LEU A 1 340 ? -0.458 -16.507 -16.603 1.00 91.12 340 LEU A O 1
ATOM 2702 N N . VAL A 1 341 ? 1.326 -16.177 -17.932 1.00 90.25 341 VAL A N 1
ATOM 2703 C CA . VAL A 1 341 ? 2.254 -16.971 -17.109 1.00 90.25 341 VAL A CA 1
ATOM 2704 C C . VAL A 1 341 ? 2.342 -16.415 -15.686 1.00 90.25 341 VAL A C 1
ATOM 2706 O O . VAL A 1 341 ? 2.259 -17.183 -14.730 1.00 90.25 341 VAL A O 1
ATOM 2709 N N . TYR A 1 342 ? 2.440 -15.091 -15.524 1.00 89.75 342 TYR A N 1
ATOM 2710 C CA . TYR A 1 342 ? 2.437 -14.455 -14.205 1.00 89.75 342 TYR A CA 1
ATOM 2711 C C . TYR A 1 342 ? 1.152 -14.755 -13.412 1.00 89.75 342 TYR A C 1
ATOM 2713 O O . TYR A 1 342 ? 1.238 -15.149 -12.250 1.00 89.75 342 TYR A O 1
ATOM 2721 N N . TYR A 1 343 ? -0.029 -14.632 -14.026 1.00 90.06 343 TYR A N 1
ATOM 2722 C CA . TYR A 1 343 ? -1.301 -14.934 -13.361 1.00 90.06 343 TYR A CA 1
ATOM 2723 C C . TYR A 1 343 ? -1.451 -16.421 -13.026 1.00 90.06 343 TYR A C 1
ATOM 2725 O O . TYR A 1 343 ? -1.937 -16.745 -11.944 1.00 90.06 343 TYR A O 1
ATOM 2733 N N . CYS A 1 344 ? -0.998 -17.327 -13.898 1.00 89.62 344 CYS A N 1
ATOM 2734 C CA . CYS A 1 344 ? -0.984 -18.765 -13.624 1.00 89.62 344 CYS A CA 1
ATOM 2735 C C . CYS A 1 344 ? -0.071 -19.105 -12.441 1.00 89.62 344 CYS A C 1
ATOM 2737 O O . CYS A 1 344 ? -0.492 -19.820 -11.532 1.00 89.62 344 CYS A O 1
ATOM 2739 N N . LEU A 1 345 ? 1.153 -18.564 -12.424 1.00 85.56 345 LEU A N 1
ATOM 2740 C CA . LEU A 1 345 ? 2.074 -18.734 -11.302 1.00 85.56 345 LEU A CA 1
ATOM 2741 C C . LEU A 1 345 ? 1.461 -18.169 -10.021 1.00 85.56 345 LEU A C 1
ATOM 2743 O O . LEU A 1 345 ? 1.366 -18.891 -9.034 1.00 85.56 345 LEU A O 1
ATOM 2747 N N . GLY A 1 346 ? 0.975 -16.925 -10.057 1.00 84.81 346 GLY A N 1
ATOM 2748 C CA . GLY A 1 346 ? 0.307 -16.271 -8.933 1.00 84.81 346 GLY A CA 1
ATOM 2749 C C . GLY A 1 346 ? -0.858 -17.093 -8.383 1.00 84.81 346 GLY A C 1
ATOM 2750 O O . GLY A 1 346 ? -0.938 -17.298 -7.176 1.00 84.81 346 GLY A O 1
ATOM 2751 N N . TYR A 1 347 ? -1.713 -17.640 -9.250 1.00 86.94 347 TYR A N 1
ATOM 2752 C CA . TYR A 1 347 ? -2.819 -18.507 -8.842 1.00 86.94 347 TYR A CA 1
ATOM 2753 C C . TYR A 1 347 ? -2.335 -19.734 -8.059 1.00 86.94 347 TYR A C 1
ATOM 2755 O O . TYR A 1 347 ? -2.889 -20.037 -7.004 1.00 86.94 347 TYR A O 1
ATOM 2763 N N . ILE A 1 348 ? -1.280 -20.409 -8.529 1.00 84.88 348 ILE A N 1
ATOM 2764 C CA . ILE A 1 348 ? -0.693 -21.559 -7.825 1.00 84.88 348 ILE A CA 1
ATOM 2765 C C . ILE A 1 348 ? -0.128 -21.127 -6.464 1.00 84.88 348 ILE A C 1
ATOM 2767 O O . ILE A 1 348 ? -0.409 -21.785 -5.461 1.00 84.88 348 ILE A O 1
ATOM 2771 N N . VAL A 1 349 ? 0.613 -20.011 -6.408 1.00 82.94 349 VAL A N 1
ATOM 2772 C CA . VAL A 1 349 ? 1.204 -19.493 -5.160 1.00 82.94 349 VAL A CA 1
ATOM 2773 C C . VAL A 1 349 ? 0.124 -19.184 -4.129 1.00 82.94 349 VAL A C 1
ATOM 2775 O O . VAL A 1 349 ? 0.168 -19.704 -3.015 1.00 82.94 349 VAL A O 1
ATOM 2778 N N . TYR A 1 350 ? -0.853 -18.352 -4.494 1.00 80.94 350 TYR A N 1
ATOM 2779 C CA . TYR A 1 350 ? -1.877 -17.887 -3.561 1.00 80.94 350 TYR A CA 1
ATOM 2780 C C . TYR A 1 350 ? -2.807 -19.017 -3.139 1.00 80.94 350 TYR A C 1
ATOM 2782 O O . TYR A 1 350 ? -3.215 -19.067 -1.983 1.00 80.94 350 TYR A O 1
ATOM 2790 N N . ARG A 1 351 ? -3.100 -19.964 -4.037 1.00 83.69 351 ARG A N 1
ATOM 2791 C CA . ARG A 1 351 ? -3.861 -21.161 -3.681 1.00 83.69 351 ARG A CA 1
ATOM 2792 C C . ARG A 1 351 ? -3.106 -22.012 -2.660 1.00 83.69 351 ARG A C 1
ATOM 2794 O O . ARG A 1 351 ? -3.709 -22.434 -1.681 1.00 83.69 351 ARG A O 1
ATOM 2801 N N . ASN A 1 352 ? -1.804 -22.226 -2.856 1.00 81.44 352 ASN A N 1
ATOM 2802 C CA . ASN A 1 352 ? -0.980 -22.967 -1.902 1.00 81.44 352 ASN A CA 1
ATOM 2803 C C . ASN A 1 352 ? -0.923 -22.266 -0.533 1.00 81.44 352 ASN A C 1
ATOM 2805 O O . ASN A 1 352 ? -1.160 -22.892 0.493 1.00 81.44 352 ASN A O 1
ATOM 2809 N N . GLN A 1 353 ? -0.702 -20.948 -0.521 1.00 76.88 353 GLN A N 1
ATOM 2810 C CA . GLN A 1 353 ? -0.706 -20.147 0.708 1.00 76.88 353 GLN A CA 1
ATOM 2811 C C . GLN A 1 353 ? -2.064 -20.188 1.430 1.00 76.88 353 GLN A C 1
ATOM 2813 O O . GLN A 1 353 ? -2.102 -20.284 2.656 1.00 76.88 353 GLN A O 1
ATOM 2818 N N . ALA A 1 354 ? -3.175 -20.157 0.688 1.00 76.56 354 ALA A N 1
ATOM 2819 C CA . ALA A 1 354 ? -4.516 -20.259 1.258 1.00 76.56 354 ALA A CA 1
ATOM 2820 C C . ALA A 1 354 ? -4.772 -21.626 1.911 1.00 76.56 354 ALA A C 1
ATOM 2822 O O . ALA A 1 354 ? -5.362 -21.677 2.989 1.00 76.56 354 ALA A O 1
ATOM 2823 N N . TYR A 1 355 ? -4.304 -22.722 1.301 1.00 78.50 355 TYR A N 1
ATOM 2824 C CA . TYR A 1 355 ? -4.388 -24.052 1.912 1.00 78.50 355 TYR A CA 1
ATOM 2825 C C . TYR A 1 355 ? -3.594 -24.130 3.217 1.00 78.50 355 TYR A C 1
ATOM 2827 O O . TYR A 1 355 ? -4.148 -24.562 4.224 1.00 78.50 355 TYR A O 1
ATOM 2835 N N . SER A 1 356 ? -2.350 -23.637 3.234 1.00 72.38 356 SER A N 1
ATOM 2836 C CA . SER A 1 356 ? -1.536 -23.616 4.457 1.00 72.38 356 SER A CA 1
ATOM 2837 C C . SER A 1 356 ? -2.187 -22.807 5.584 1.00 72.38 356 SER A C 1
ATOM 2839 O O . SER A 1 356 ? -2.133 -23.210 6.741 1.00 72.38 356 SER A O 1
ATOM 2841 N N . TYR A 1 357 ? -2.830 -21.681 5.259 1.00 70.69 357 TYR A N 1
ATOM 2842 C CA . TYR A 1 357 ? -3.547 -20.872 6.248 1.00 70.69 357 TYR A CA 1
ATOM 2843 C C . TYR A 1 357 ? -4.772 -21.602 6.822 1.00 70.69 357 TYR A C 1
ATOM 2845 O O . TYR A 1 357 ? -5.012 -21.566 8.028 1.00 70.69 357 TYR A O 1
ATOM 2853 N N . LEU A 1 358 ? -5.544 -22.282 5.968 1.00 70.81 358 LEU A N 1
ATOM 2854 C CA . LEU A 1 358 ? -6.724 -23.035 6.391 1.00 70.81 358 LEU A CA 1
ATOM 2855 C C . LEU A 1 358 ? -6.356 -24.219 7.292 1.00 70.81 358 LEU A C 1
ATOM 2857 O O . LEU A 1 358 ? -6.977 -24.375 8.338 1.00 70.81 358 LEU A O 1
ATOM 2861 N N . GLU A 1 359 ? -5.350 -25.021 6.932 1.00 69.31 359 GLU A N 1
ATOM 2862 C CA . GLU A 1 359 ? -4.917 -26.172 7.744 1.00 69.31 359 GLU A CA 1
ATOM 2863 C C . GLU A 1 359 ? -4.495 -25.767 9.164 1.00 69.31 359 GLU A C 1
ATOM 2865 O O . GLU A 1 359 ? -4.859 -26.436 10.130 1.00 69.31 359 GLU A O 1
ATOM 2870 N N . LEU A 1 360 ? -3.794 -24.639 9.312 1.00 61.56 360 LEU A N 1
ATOM 2871 C CA . LEU A 1 360 ? -3.362 -24.135 10.619 1.00 61.56 360 LEU A CA 1
ATOM 2872 C C . LEU A 1 360 ? -4.535 -23.651 11.484 1.00 61.56 360 LEU A C 1
ATOM 2874 O O . LEU A 1 360 ? -4.540 -23.885 12.690 1.00 61.56 360 LEU A O 1
ATOM 2878 N N . ASN A 1 361 ? -5.553 -23.026 10.887 1.00 60.28 361 ASN A N 1
ATOM 2879 C CA . ASN A 1 361 ? -6.758 -22.632 11.623 1.00 60.28 361 ASN A CA 1
ATOM 2880 C C . ASN A 1 361 ? -7.606 -23.835 12.056 1.00 60.28 361 ASN A C 1
ATOM 2882 O O . ASN A 1 361 ? -8.215 -23.783 13.120 1.00 60.28 361 ASN A O 1
ATOM 2886 N N . TRP A 1 362 ? -7.632 -24.913 11.266 1.00 56.06 362 TRP A N 1
ATOM 2887 C CA . TRP A 1 362 ? -8.294 -26.161 11.656 1.00 56.06 362 TRP A CA 1
ATOM 2888 C C . TRP A 1 362 ? -7.551 -26.906 12.768 1.00 56.06 362 TRP A C 1
ATOM 2890 O O . TRP A 1 362 ? -8.201 -27.550 13.576 1.00 56.06 362 TRP A O 1
ATOM 2900 N N . ALA A 1 363 ? -6.220 -26.816 12.836 1.00 54.84 363 ALA A N 1
ATOM 2901 C CA . ALA A 1 363 ? -5.430 -27.436 13.905 1.00 54.84 363 ALA A CA 1
ATOM 2902 C C . ALA A 1 363 ? -5.539 -26.711 15.264 1.00 54.84 363 ALA A C 1
ATOM 2904 O O . ALA A 1 363 ? -5.200 -27.292 16.292 1.00 54.84 363 ALA A O 1
ATOM 2905 N N . ASN A 1 364 ? -5.986 -25.450 15.264 1.00 48.47 364 ASN A N 1
ATOM 2906 C CA . ASN A 1 364 ? -6.196 -24.631 16.464 1.00 48.47 364 ASN A CA 1
ATOM 2907 C C . ASN A 1 364 ? -7.634 -24.711 17.023 1.00 48.47 364 ASN A C 1
ATOM 2909 O O . ASN A 1 364 ? -7.928 -24.048 18.021 1.00 48.47 364 ASN A O 1
ATOM 2913 N N . PHE A 1 365 ? -8.516 -25.487 16.383 1.00 42.25 365 PHE A N 1
ATOM 2914 C CA . PHE A 1 365 ? -9.863 -25.835 16.850 1.00 42.25 365 PHE A CA 1
ATOM 2915 C C . PHE A 1 365 ? -9.882 -27.284 17.335 1.00 42.25 365 PHE A C 1
ATOM 2917 O O . PHE A 1 365 ? -10.573 -27.544 18.348 1.00 42.25 365 PHE A O 1
#

Secondary structure (DSSP, 8-state):
-HHHHHHHHHHHHHHHHHHHHS--TTTSEEE-SGGGTSS-EEEHHHHHHHHHHHHHHHHHHHHHHHTT---S------SSHHHHHHHHHS---SSTTSS---PPPPGGGB-GGGTT--HHHHHHHHHHHHHHHHHHHHHHHHHHHHHHHHTSHHHHHHH-GGGGGTTTSHHHHHIIIIIHHHHHHHHHHHHHHHHHHHHHHHTT-SBHHHHHHHHHHHHHHHHIIIIIIHHHHHHHHTT-GGGTT-GGGHHHHHHHHHHHTHHHHHHHIIIIIIHHHHHHHTTHHHHHHHHHHHHHSTT------PPPP-HHHHHHHHHHHHHHHHHHHHH-TTHHHHHHHHHHHHHHHHHHHHHHHHHHHHHT-

=== Feature glossary ===
Key to the feature types in this record:

Secondary structure (8-state, DSSP). Secondary structure is the local, repeating backbone conformation. DSSP classifies it into eight states by reading the hydrogen-bond network: three helix types (H, G, I), two β types (E, B), two non-regular types (T, S), and unstructured coil (-).

Backbone torsions (φ/ψ). Backbone dihedral angles. Every residue except chain termini has a φ (preceding-C → N → Cα → C) and a ψ (N → Cα → C → next-N). They are reported in degrees following the IUPAC sign convention. Secondary structure is essentially a statement about which (φ, ψ) basin each residue occupies.

Predicted aligned error. Predicted Aligned Error (PAE) is an AlphaFold confidence matrix: entry (i, j) is the expected error in the position of residue j, in ångströms, when the prediction is superimposed on the true structure at residue i. Low PAE within a block of residues means that block is internally rigid and well-predicted; high PAE between two blocks means their relative placement is uncertain even if each block individually is confident.

B-factor. B-factor (Debye–Waller factor) reflects atomic displacement in the crystal lattice. It is an experimental observable (units Å²), not a prediction; low values mean the atom is pinned down, high values mean it moves or is heterogeneous across the crystal.

Secondary structure (3-state, P-SEA). Three-state secondary structure (P-SEA) collapses the eight DSSP classes into helix (a), strand (b), and coil (c). P-SEA assigns these from Cα geometry alone — distances and angles — without requiring backbone oxygens, so it works on any Cα trace.

Sequence. Primary structure: the covalent order of the twenty standard amino acids along the backbone. Two proteins with the same sequence will (almost always) fold to the same structure; two with 30% identity often share a fold but not the details.

pLDDT. pLDDT is the predicted lDDT-Cα score: AlphaFold's confidence that the local environment of each residue (all inter-atomic distances within 15 Å) is correctly placed. It is a per-residue number between 0 and 100, with higher meaning more reliable.

InterPro / GO / CATH / organism. Functional annotations link the protein to curated databases. InterPro entries identify conserved domains and families by matching the sequence against member-database signatures (Pfam, PROSITE, CDD, …). Gene Ontology (GO) terms describe molecular function, biological process, and cellular component in a controlled vocabulary. CATH places the structure in a hierarchical fold classification (Class/Architecture/Topology/Homologous-superfamily). The organism is the source species.

Contact-map, Ramachandran, and PAE plots. Three diagnostic plots accompany the record. The Cα contact map visualizes the tertiary structure as a 2D adjacency matrix (8 Å cutoff, sequence-local contacts suppressed). The Ramachandran plot shows the distribution of backbone (φ, ψ) torsions, with points in the α and β basins reflecting secondary structure content. The PAE plot shows AlphaFold's inter-residue confidence as a color matrix.

mmCIF coordinates. The mmCIF table is the protein's shape written out atom by atom. For each backbone N, Cα, C, and carbonyl O, it records an (x, y, z) coordinate triple in Å plus the residue type, chain letter, and residue number.

Radius of gyration, Cα contacts, bounding box. Three whole-structure scalars: the radius of gyration (RMS distance of Cα from centroid, in Å), the count of Cα–Cα contacts (pairs closer than 8 Å and separated by more than four residues in sequence — i.e. tertiary, not local, contacts), and the bounding-box dimensions. Together they distinguish compact globular folds from extended fibres or disordered chains.

Foldseek 3Di. The Foldseek 3Di string encodes local tertiary geometry as a 20-letter alphabet — one character per residue — derived from the relative positions of nearby Cα atoms. Unlike the amino-acid sequence, 3Di is a direct function of the 3D structure, so two proteins with the same fold have similar 3Di strings even at low sequence identity.

Rendered structure images. Six rendered views show the 3D structure from the faces of a cube — i.e. along ±x, ±y, ±z. Rendering representation is drawn randomly per protein from cartoon (secondary-structure ribbons), sticks (backbone bonds), or molecular surface; coloring is either N→C rainbow (blue at the N-terminus through red at the C-terminus) or one color per chain.

Nearest PDB structures. The Foldseek neighbor list gives the closest experimentally determined structures in the PDB, ranked by structural alignment. TM-score near 1 means near-identical fold; near 0.3 means only rough topology match. This is how one finds what a novel AlphaFold prediction most resembles in the solved-structure universe.

Solvent-accessible surface area. SASA measures how much of the protein is reachable by solvent. It is computed by rolling a water-sized probe over the atomic surface and summing the exposed area (Å²). Per-residue SASA distinguishes core (buried, low SASA) from surface (exposed, high SASA) residues; total SASA is a whole-molecule size measure.